Protein AF-A0A0N4Y6Q6-F1 (afdb_monomer_lite)

pLDDT: mean 72.01, std 22.26, range [27.48, 97.38]

Structure (mmCIF, N/CA/C/O backbone):
data_AF-A0A0N4Y6Q6-F1
#
_entry.id   AF-A0A0N4Y6Q6-F1
#
loop_
_atom_site.group_PDB
_atom_site.id
_atom_site.type_symbol
_atom_site.label_atom_id
_atom_site.label_alt_id
_atom_site.label_comp_id
_atom_site.label_asym_id
_atom_site.label_entity_id
_atom_site.label_seq_id
_atom_site.pdbx_PDB_ins_code
_atom_site.Cartn_x
_atom_site.Cartn_y
_atom_site.Cartn_z
_atom_site.occupancy
_atom_site.B_iso_or_equiv
_atom_site.auth_seq_id
_atom_site.auth_comp_id
_atom_site.auth_asym_id
_atom_site.auth_atom_id
_atom_site.pdbx_PDB_model_num
ATOM 1 N N . MET A 1 1 ? 18.810 1.776 64.552 1.00 53.41 1 MET A N 1
ATOM 2 C CA . MET A 1 1 ? 19.725 2.347 63.538 1.00 53.41 1 MET A CA 1
ATOM 3 C C . MET A 1 1 ? 18.992 3.425 62.742 1.00 53.41 1 MET A C 1
ATOM 5 O O . MET A 1 1 ? 18.362 3.128 61.741 1.00 53.41 1 MET A O 1
ATOM 9 N N . ARG A 1 2 ? 18.981 4.669 63.234 1.00 53.75 2 ARG A N 1
ATOM 10 C CA . ARG A 1 2 ? 18.346 5.832 62.577 1.00 53.75 2 ARG A CA 1
ATOM 11 C C . ARG A 1 2 ? 19.401 6.891 62.247 1.00 53.75 2 ARG A C 1
ATOM 13 O O . ARG A 1 2 ? 19.226 8.067 62.535 1.00 53.75 2 ARG A O 1
ATOM 20 N N . CYS A 1 3 ? 20.521 6.456 61.678 1.00 52.09 3 CYS A N 1
ATOM 21 C CA . CYS A 1 3 ? 21.578 7.355 61.238 1.00 52.09 3 CYS A CA 1
ATOM 22 C C . CYS A 1 3 ? 21.671 7.335 59.710 1.00 52.09 3 CYS A C 1
ATOM 24 O O . CYS A 1 3 ? 21.786 6.276 59.106 1.00 52.09 3 CYS A O 1
ATOM 26 N N . ASN A 1 4 ? 21.675 8.538 59.132 1.00 61.62 4 ASN A N 1
ATOM 27 C CA . ASN A 1 4 ? 22.178 8.895 57.801 1.00 61.62 4 ASN A CA 1
ATOM 28 C C . ASN A 1 4 ? 21.303 8.794 56.548 1.00 61.62 4 ASN A C 1
ATOM 30 O O . ASN A 1 4 ? 21.827 9.050 55.467 1.00 61.62 4 ASN A O 1
ATOM 34 N N . ILE A 1 5 ? 19.978 8.636 56.633 1.00 76.00 5 ILE A N 1
ATOM 35 C CA . ILE A 1 5 ? 19.157 8.788 55.412 1.00 76.00 5 ILE A CA 1
ATOM 36 C C . ILE A 1 5 ? 19.227 10.221 54.849 1.00 76.00 5 ILE A C 1
ATOM 38 O O . ILE A 1 5 ? 19.336 10.414 53.643 1.00 76.00 5 ILE A O 1
ATOM 42 N N . ARG A 1 6 ? 19.308 11.237 55.725 1.00 72.44 6 ARG A N 1
ATOM 43 C CA . ARG A 1 6 ? 19.469 12.643 55.313 1.00 72.44 6 ARG A CA 1
ATOM 44 C C . ARG A 1 6 ? 20.791 12.926 54.596 1.00 72.44 6 ARG A C 1
ATOM 46 O O . ARG A 1 6 ? 20.806 13.799 53.742 1.00 72.44 6 ARG A O 1
ATOM 53 N N . ARG A 1 7 ? 21.873 12.201 54.916 1.00 75.56 7 ARG A N 1
ATOM 54 C CA . ARG A 1 7 ? 23.178 12.361 54.244 1.00 75.56 7 ARG A CA 1
ATOM 55 C C . ARG A 1 7 ? 23.217 11.687 52.873 1.00 75.56 7 ARG A C 1
ATOM 57 O O . ARG A 1 7 ? 23.887 12.182 51.977 1.00 75.56 7 ARG A O 1
ATOM 64 N N . ILE A 1 8 ? 22.487 10.586 52.701 1.00 82.00 8 ILE A N 1
ATOM 65 C CA . ILE A 1 8 ? 22.406 9.885 51.413 1.00 82.00 8 ILE A CA 1
ATOM 66 C C . ILE A 1 8 ? 21.607 10.721 50.406 1.00 82.00 8 ILE A C 1
ATOM 68 O O . ILE A 1 8 ? 22.038 10.879 49.267 1.00 82.00 8 ILE A O 1
ATOM 72 N N . PHE A 1 9 ? 20.496 11.329 50.836 1.00 84.31 9 PHE A N 1
ATOM 73 C CA . PHE A 1 9 ? 19.705 12.194 49.959 1.00 84.31 9 PHE A CA 1
ATOM 74 C C . PHE A 1 9 ? 20.478 13.433 49.497 1.00 84.31 9 PHE A C 1
ATOM 76 O O . PHE A 1 9 ? 20.443 13.754 48.313 1.00 84.31 9 PHE A O 1
ATOM 83 N N . THR A 1 10 ? 21.226 14.105 50.377 1.00 84.62 10 THR A N 1
ATOM 84 C CA . THR A 1 10 ? 22.037 15.260 49.959 1.00 84.62 10 THR A CA 1
ATOM 85 C C . THR A 1 10 ? 23.145 14.877 48.984 1.00 84.62 10 THR A C 1
ATOM 87 O O . THR A 1 10 ? 23.357 15.601 48.017 1.00 84.62 10 THR A O 1
ATOM 90 N N . LEU A 1 11 ? 23.799 13.725 49.163 1.00 84.94 11 LEU A N 1
ATOM 91 C CA . LEU A 1 11 ? 24.796 13.245 48.200 1.00 84.94 11 LEU A CA 1
ATOM 92 C C . LEU A 1 11 ? 24.178 12.927 46.831 1.00 84.94 11 LEU A C 1
ATOM 94 O O . LEU A 1 11 ? 24.753 13.294 45.808 1.00 84.94 11 LEU A O 1
ATOM 98 N N . ALA A 1 12 ? 22.991 12.314 46.802 1.00 86.56 12 ALA A N 1
ATOM 99 C CA . ALA A 1 12 ? 22.293 12.010 45.554 1.00 86.56 12 ALA A CA 1
ATOM 100 C C . ALA A 1 12 ? 21.888 13.282 44.790 1.00 86.56 12 ALA A C 1
ATOM 102 O O . ALA A 1 12 ? 22.111 13.370 43.585 1.00 86.56 12 ALA A O 1
ATOM 103 N N . PHE A 1 13 ? 21.360 14.296 45.485 1.00 88.75 13 PHE A N 1
ATOM 104 C CA . PHE A 1 13 ? 20.981 15.563 44.852 1.00 88.75 13 PHE A CA 1
ATOM 105 C C . PHE A 1 13 ? 22.187 16.361 44.345 1.00 88.75 13 PHE A C 1
ATOM 107 O O . PHE A 1 13 ? 22.108 16.951 43.270 1.00 88.75 13 PHE A O 1
ATOM 114 N N . VAL A 1 14 ? 23.315 16.345 45.062 1.00 89.56 14 VAL A N 1
ATOM 115 C CA . VAL A 1 14 ? 24.549 17.005 44.602 1.00 89.56 14 VAL A CA 1
ATOM 116 C C . VAL A 1 14 ? 25.121 16.301 43.367 1.00 89.56 14 VAL A C 1
ATOM 118 O O . VAL A 1 14 ? 25.484 16.972 42.403 1.00 89.56 14 VAL A O 1
ATOM 121 N N . ALA A 1 15 ? 25.140 14.964 43.342 1.00 90.94 15 ALA A N 1
ATOM 122 C CA . ALA A 1 15 ? 25.600 14.202 42.180 1.00 90.94 15 ALA A CA 1
ATOM 123 C C . ALA A 1 15 ? 24.695 14.406 40.949 1.00 90.94 15 ALA A C 1
ATOM 125 O O . ALA A 1 15 ? 25.189 14.576 39.832 1.00 90.94 15 ALA A O 1
ATOM 126 N N . PHE A 1 16 ? 23.374 14.444 41.153 1.00 89.44 16 PHE A N 1
ATOM 127 C CA . PHE A 1 16 ? 22.402 14.683 40.084 1.00 89.44 16 PHE A CA 1
ATOM 128 C C . PHE A 1 16 ? 22.460 16.127 39.556 1.00 89.44 16 PHE A C 1
ATOM 130 O O . PHE A 1 16 ? 22.406 16.363 38.352 1.00 89.44 16 PHE A O 1
ATOM 137 N N . GLY A 1 17 ? 22.651 17.107 40.445 1.00 89.62 17 GLY A N 1
ATOM 138 C CA . GLY A 1 17 ? 22.858 18.502 40.057 1.00 89.62 17 GLY A CA 1
ATOM 139 C C . GLY A 1 17 ? 24.140 18.698 39.244 1.00 89.62 17 GLY A C 1
ATOM 140 O O . GLY A 1 17 ? 24.110 19.338 38.197 1.00 89.62 17 GLY A O 1
ATOM 141 N N . ALA A 1 18 ? 25.254 18.093 39.667 1.00 89.00 18 ALA A N 1
ATOM 142 C CA . ALA A 1 18 ? 26.528 18.190 38.954 1.00 89.00 18 ALA A CA 1
ATOM 143 C C . ALA A 1 18 ? 26.481 17.544 37.557 1.00 89.00 18 ALA A C 1
ATOM 145 O O . ALA A 1 18 ? 27.050 18.079 36.606 1.00 89.00 18 ALA A O 1
ATOM 146 N N . THR A 1 19 ? 25.772 16.421 37.412 1.00 85.19 19 THR A N 1
ATOM 147 C CA . THR A 1 19 ? 25.589 15.759 36.110 1.00 85.19 19 THR A CA 1
ATOM 148 C C . THR A 1 19 ? 24.688 16.562 35.176 1.00 85.19 19 THR A C 1
ATOM 150 O O . THR A 1 19 ? 25.015 16.682 33.998 1.00 85.19 19 THR A O 1
ATOM 153 N N . LEU A 1 20 ? 23.620 17.191 35.677 1.00 83.94 20 LEU A N 1
ATOM 154 C CA . LEU A 1 20 ? 22.810 18.108 34.868 1.00 83.94 20 LEU A CA 1
ATOM 155 C C . LEU A 1 20 ? 23.601 19.337 34.411 1.00 83.94 20 LEU A C 1
ATOM 157 O O . LEU A 1 20 ? 23.469 19.740 33.259 1.00 83.94 20 LEU A O 1
ATOM 161 N N . VAL A 1 21 ? 24.465 19.892 35.268 1.00 82.50 21 VAL A N 1
ATOM 162 C CA . VAL A 1 21 ? 25.339 21.013 34.887 1.00 82.50 21 VAL A CA 1
ATOM 163 C C . VAL A 1 21 ? 26.325 20.590 33.791 1.00 82.50 21 VAL A C 1
ATOM 165 O O . VAL A 1 21 ? 26.440 21.288 32.787 1.00 82.50 21 VAL A O 1
ATOM 168 N N . LEU A 1 22 ? 26.955 19.416 33.911 1.00 74.81 22 LEU A N 1
ATOM 169 C CA . LEU A 1 22 ? 27.827 18.858 32.865 1.00 74.81 22 LEU A CA 1
ATOM 170 C C . LEU A 1 22 ? 27.098 18.589 31.540 1.00 74.81 22 LEU A C 1
ATOM 172 O O . LEU A 1 22 ? 27.690 18.771 30.482 1.00 74.81 22 LEU A O 1
ATOM 176 N N . LEU A 1 23 ? 25.827 18.183 31.585 1.00 69.94 23 LEU A N 1
ATOM 177 C CA . LEU A 1 23 ? 25.000 17.986 30.388 1.00 69.94 23 LEU A CA 1
ATOM 178 C C . LEU A 1 23 ? 24.489 19.303 29.785 1.00 69.94 23 LEU A C 1
ATOM 180 O O . LEU A 1 23 ? 24.168 19.341 28.601 1.00 69.94 23 LEU A O 1
ATOM 184 N N . SER A 1 24 ? 24.406 20.367 30.588 1.00 70.69 24 SER A N 1
ATOM 185 C CA . SER A 1 24 ? 23.972 21.701 30.152 1.00 70.69 24 SER A CA 1
ATOM 186 C C . SER A 1 24 ? 25.093 22.573 29.587 1.00 70.69 24 SER A C 1
ATOM 188 O O . SER A 1 24 ? 24.799 23.597 28.973 1.00 70.69 24 SER A O 1
ATOM 190 N N . LEU A 1 25 ? 26.363 22.185 29.765 1.00 66.00 25 LEU A N 1
ATOM 191 C CA . LEU A 1 25 ? 27.462 22.847 29.070 1.00 66.00 25 LEU A CA 1
ATOM 192 C C . LEU A 1 25 ? 27.332 22.539 27.570 1.00 66.00 25 LEU A C 1
ATOM 194 O O . LEU A 1 25 ? 27.371 21.362 27.193 1.00 66.00 25 LEU A O 1
ATOM 198 N N . PRO A 1 26 ? 27.153 23.560 26.711 1.00 53.72 26 PRO A N 1
ATOM 199 C CA . PRO A 1 26 ? 27.061 23.353 25.278 1.00 53.72 26 PRO A CA 1
ATOM 200 C C . PRO A 1 26 ? 28.348 22.676 24.815 1.00 53.72 26 PRO A C 1
ATOM 202 O O . PRO A 1 26 ? 29.463 23.154 25.022 1.00 53.72 26 PRO A O 1
ATOM 205 N N . ARG A 1 27 ? 28.192 21.481 24.250 1.00 55.38 27 ARG A N 1
ATOM 206 C CA . ARG A 1 27 ? 29.288 20.713 23.675 1.00 55.38 27 ARG A CA 1
ATOM 207 C C . ARG A 1 27 ? 29.634 21.380 22.343 1.00 55.38 27 ARG A C 1
ATOM 209 O O . ARG A 1 27 ? 29.211 20.910 21.294 1.00 55.38 27 ARG A O 1
ATOM 216 N N . ASP A 1 28 ? 30.393 22.476 22.405 1.00 49.25 28 ASP A N 1
ATOM 217 C CA . ASP A 1 28 ? 30.792 23.360 21.288 1.00 49.25 28 ASP A CA 1
ATOM 218 C C . ASP A 1 28 ? 31.662 22.681 20.202 1.00 49.25 28 ASP A C 1
ATOM 220 O O . ASP A 1 28 ? 32.281 23.337 19.371 1.00 49.25 28 ASP A O 1
ATOM 224 N N . ASN A 1 29 ? 31.692 21.347 20.155 1.00 48.38 29 ASN A N 1
ATOM 225 C CA . ASN A 1 29 ? 32.445 20.569 19.173 1.00 48.38 29 ASN A CA 1
ATOM 226 C C . ASN A 1 29 ? 31.575 19.962 18.061 1.00 48.38 29 ASN A C 1
ATOM 228 O O . ASN A 1 29 ? 32.124 19.356 17.150 1.00 48.38 29 ASN A O 1
ATOM 232 N N . PHE A 1 30 ? 30.247 20.133 18.084 1.00 49.50 30 PHE A N 1
ATOM 233 C CA . PHE A 1 30 ? 29.379 19.617 17.012 1.00 49.50 30 PHE A CA 1
ATOM 234 C C . PHE A 1 30 ? 29.269 20.536 15.786 1.00 49.50 30 PHE A C 1
ATOM 236 O O . PHE A 1 30 ? 28.674 20.137 14.794 1.00 49.50 30 PHE A O 1
ATOM 243 N N . GLY A 1 31 ? 29.833 21.748 15.824 1.00 44.75 31 GLY A N 1
ATOM 244 C CA . GLY A 1 31 ? 29.767 22.693 14.701 1.00 44.75 31 GLY A CA 1
ATOM 245 C C . GLY A 1 31 ? 30.834 22.496 13.618 1.00 44.75 31 GLY A C 1
ATOM 246 O O . GLY A 1 31 ? 30.616 22.905 12.488 1.00 44.75 31 GLY A O 1
ATOM 247 N N . ARG A 1 32 ? 31.979 21.865 13.921 1.00 46.72 32 ARG A N 1
ATOM 248 C CA . ARG A 1 32 ? 33.088 21.737 12.948 1.00 46.72 32 ARG A CA 1
ATOM 249 C C . ARG A 1 32 ? 32.966 20.565 11.978 1.00 46.72 32 ARG A C 1
ATOM 251 O O . ARG A 1 32 ? 33.552 20.622 10.910 1.00 46.72 32 ARG A O 1
ATOM 258 N N . GLU A 1 33 ? 32.220 19.528 12.337 1.00 48.84 33 GLU A N 1
ATOM 259 C CA . GLU A 1 33 ? 32.063 18.312 11.523 1.00 48.84 33 GLU A CA 1
ATOM 260 C C . GLU A 1 33 ? 31.229 18.540 10.252 1.00 48.84 33 GLU A C 1
ATOM 262 O O . GLU A 1 33 ? 31.408 17.828 9.270 1.00 48.84 33 GLU A O 1
ATOM 267 N N . TRP A 1 34 ? 30.347 19.545 10.249 1.00 50.66 34 TRP A N 1
ATOM 268 C CA . TRP A 1 34 ? 29.382 19.756 9.164 1.00 50.66 34 TRP A CA 1
ATOM 269 C C . TRP A 1 34 ? 29.801 20.817 8.135 1.00 50.66 34 TRP A C 1
ATOM 271 O O . TRP A 1 34 ? 29.251 20.824 7.035 1.00 50.66 34 TRP A O 1
ATOM 281 N N . ASP A 1 35 ? 30.777 21.676 8.453 1.00 50.41 35 ASP A N 1
ATOM 282 C CA . ASP A 1 35 ? 31.331 22.668 7.509 1.00 50.41 35 ASP A CA 1
ATOM 283 C C . ASP A 1 35 ? 32.467 22.095 6.641 1.00 50.41 35 ASP A C 1
ATOM 285 O O . ASP A 1 35 ? 32.817 22.655 5.598 1.00 50.41 35 ASP A O 1
ATOM 289 N N . GLU A 1 36 ? 33.038 20.954 7.031 1.00 48.56 36 GLU A N 1
ATOM 290 C CA . GLU A 1 36 ? 34.005 20.228 6.215 1.00 48.56 36 GLU A CA 1
ATOM 291 C C . GLU A 1 36 ? 33.268 19.240 5.307 1.00 48.56 36 GLU A C 1
ATOM 293 O O . GLU A 1 36 ? 32.865 18.153 5.714 1.00 48.56 36 GLU A O 1
ATOM 298 N N . ALA A 1 37 ? 33.096 19.627 4.036 1.00 48.78 37 ALA A N 1
ATOM 299 C CA . ALA A 1 37 ? 32.693 18.706 2.976 1.00 48.78 37 ALA A CA 1
ATOM 300 C C . ALA A 1 37 ? 33.511 17.403 3.087 1.00 48.78 37 ALA A C 1
ATOM 302 O O . ALA A 1 37 ? 34.717 17.486 3.348 1.00 48.78 37 ALA A O 1
ATOM 303 N N . PRO A 1 38 ? 32.901 16.218 2.888 1.00 48.91 38 PRO A N 1
ATOM 304 C CA . PRO A 1 38 ? 33.565 14.945 3.131 1.00 48.91 38 PRO A CA 1
ATOM 305 C C . PRO A 1 38 ? 34.848 14.866 2.303 1.00 48.91 38 PRO A C 1
ATOM 307 O O . PRO A 1 38 ? 34.820 14.656 1.090 1.00 48.91 38 PRO A O 1
ATOM 310 N N . ARG A 1 39 ? 35.996 15.044 2.964 1.00 46.94 39 ARG A N 1
ATOM 311 C CA . ARG A 1 39 ? 37.293 14.712 2.386 1.00 46.94 39 ARG A CA 1
ATOM 312 C C . ARG A 1 39 ? 37.359 13.197 2.358 1.00 46.94 39 ARG A C 1
ATOM 314 O O . ARG A 1 39 ? 37.706 12.560 3.347 1.00 46.94 39 ARG A O 1
ATOM 321 N N . SER A 1 40 ? 36.971 12.614 1.229 1.00 46.09 40 SER A N 1
ATOM 322 C CA . SER A 1 40 ? 37.231 11.209 0.937 1.00 46.09 40 SER A CA 1
ATOM 323 C C . SER A 1 40 ? 38.720 10.941 1.165 1.00 46.09 40 SER A C 1
ATOM 325 O O . SER A 1 40 ? 39.562 11.516 0.470 1.00 46.09 40 SER A O 1
ATOM 327 N N . SER A 1 41 ? 39.046 10.071 2.117 1.00 51.12 41 SER A N 1
ATOM 328 C CA . SER A 1 41 ? 40.415 9.619 2.400 1.00 51.12 41 SER A CA 1
ATOM 329 C C . SER A 1 41 ? 41.099 8.986 1.179 1.00 51.12 41 SER A C 1
ATOM 331 O O . SER A 1 41 ? 42.324 8.940 1.113 1.00 51.12 41 SER A O 1
ATOM 333 N N . GLU A 1 42 ? 40.326 8.584 0.165 1.00 54.75 42 GLU A N 1
ATOM 334 C CA . GLU A 1 42 ? 40.830 8.131 -1.135 1.00 54.75 42 GLU A CA 1
ATOM 335 C C . GLU A 1 42 ? 41.572 9.236 -1.910 1.00 54.75 42 GLU A C 1
ATOM 337 O O . GLU A 1 42 ? 42.536 8.943 -2.612 1.00 54.75 42 GLU A O 1
ATOM 342 N N . LEU A 1 43 ? 41.192 10.512 -1.758 1.00 48.78 43 LEU A N 1
ATOM 343 C CA . LEU A 1 43 ? 41.795 11.614 -2.520 1.00 48.78 43 LEU A CA 1
ATOM 344 C C . LEU A 1 43 ? 43.160 12.050 -1.955 1.00 48.78 43 LEU A C 1
ATOM 346 O O . LEU A 1 43 ? 44.025 12.479 -2.719 1.00 48.78 43 LEU A O 1
ATOM 350 N N . GLU A 1 44 ? 43.395 11.897 -0.646 1.00 51.47 44 GLU A N 1
ATOM 351 C CA . GLU A 1 44 ? 44.732 12.101 -0.057 1.00 51.47 44 GLU A CA 1
ATOM 352 C C . GLU A 1 44 ? 45.676 10.932 -0.360 1.00 51.47 44 GLU A C 1
ATOM 354 O O . GLU A 1 44 ? 46.865 11.146 -0.597 1.00 51.47 44 GLU A O 1
ATOM 359 N N . GLN A 1 45 ? 45.148 9.710 -0.496 1.00 52.50 45 GLN A N 1
ATOM 360 C CA . GLN A 1 45 ? 45.953 8.536 -0.842 1.00 52.50 45 GLN A CA 1
ATOM 361 C C . GLN A 1 45 ? 46.565 8.619 -2.255 1.00 52.50 45 GLN A C 1
ATOM 363 O O . GLN A 1 45 ? 47.637 8.064 -2.495 1.00 52.50 45 GLN A O 1
ATOM 368 N N . PHE A 1 46 ? 45.938 9.360 -3.178 1.00 52.31 46 PHE A N 1
ATOM 369 C CA . PHE A 1 46 ? 46.506 9.656 -4.501 1.00 52.31 46 PHE A CA 1
ATOM 370 C C . PHE A 1 46 ? 47.501 10.822 -4.510 1.00 52.31 46 PHE A C 1
ATOM 372 O O . PHE A 1 46 ? 48.278 10.943 -5.458 1.00 52.31 46 PHE A O 1
ATOM 379 N N . ARG A 1 47 ? 47.502 11.675 -3.480 1.00 47.91 47 ARG A N 1
ATOM 380 C CA . ARG A 1 47 ? 48.362 12.864 -3.431 1.00 47.91 47 ARG A CA 1
ATOM 381 C C . ARG A 1 47 ? 49.742 12.574 -2.832 1.00 47.91 47 ARG A C 1
ATOM 383 O O . ARG A 1 47 ? 50.712 13.186 -3.266 1.00 47.91 47 ARG A O 1
ATOM 390 N N . ASP A 1 48 ? 49.842 11.585 -1.944 1.00 46.81 48 ASP A N 1
ATOM 391 C CA . ASP A 1 48 ? 51.116 11.171 -1.329 1.00 46.81 48 ASP A CA 1
ATOM 392 C C . ASP A 1 48 ? 51.817 10.010 -2.064 1.00 46.81 48 ASP A C 1
ATOM 394 O O . ASP A 1 48 ? 52.941 9.631 -1.734 1.00 46.81 48 ASP A O 1
ATOM 398 N N . ALA A 1 49 ? 51.208 9.470 -3.123 1.00 49.06 49 ALA A N 1
ATOM 399 C CA . ALA A 1 49 ? 51.778 8.380 -3.920 1.00 49.06 49 ALA A CA 1
ATOM 400 C C . ALA A 1 49 ? 52.811 8.832 -4.979 1.00 49.06 49 ALA A C 1
ATOM 402 O O . ALA A 1 49 ? 53.239 8.016 -5.798 1.00 49.06 49 ALA A O 1
ATOM 403 N N . SER A 1 50 ? 53.238 10.104 -4.988 1.00 51.59 50 SER A N 1
ATOM 404 C CA . SER A 1 50 ? 54.219 10.619 -5.959 1.00 51.59 50 SER A CA 1
ATOM 405 C C . SER A 1 50 ? 55.656 10.751 -5.440 1.00 51.59 50 SER A C 1
ATOM 407 O O . SER A 1 50 ? 56.505 11.258 -6.170 1.00 51.59 50 SER A O 1
ATOM 409 N N . SER A 1 51 ? 55.990 10.277 -4.234 1.00 49.47 51 SER A N 1
ATOM 410 C CA . SER A 1 51 ? 57.395 10.217 -3.803 1.00 49.47 51 SER A CA 1
ATOM 411 C C . SER A 1 51 ? 57.747 8.929 -3.053 1.00 49.47 51 SER A C 1
ATOM 413 O O . SER A 1 51 ? 57.571 8.819 -1.847 1.00 49.47 51 SER A O 1
ATOM 415 N N . ALA A 1 52 ? 58.305 7.980 -3.807 1.00 51.62 52 ALA A N 1
ATOM 416 C CA . ALA A 1 52 ? 59.367 7.064 -3.387 1.00 51.62 52 ALA A CA 1
ATOM 417 C C . ALA A 1 52 ? 59.185 6.286 -2.063 1.00 51.62 52 ALA A C 1
ATOM 419 O O . ALA A 1 52 ? 59.804 6.614 -1.057 1.00 51.62 52 ALA A O 1
ATOM 420 N N . ALA A 1 53 ? 58.477 5.153 -2.114 1.00 42.47 53 ALA A N 1
ATOM 421 C CA . ALA A 1 53 ? 58.765 3.996 -1.256 1.00 42.47 53 ALA A CA 1
ATOM 422 C C . ALA A 1 53 ? 58.159 2.712 -1.846 1.00 42.47 53 ALA A C 1
ATOM 424 O O . ALA A 1 53 ? 57.091 2.239 -1.461 1.00 42.47 53 ALA A O 1
ATOM 425 N N . SER A 1 54 ? 58.867 2.135 -2.811 1.00 47.47 54 SER A N 1
ATOM 426 C CA . SER A 1 54 ? 58.666 0.763 -3.263 1.00 47.47 54 SER A CA 1
ATOM 427 C C . SER A 1 54 ? 59.097 -0.206 -2.157 1.00 47.47 54 SER A C 1
ATOM 429 O O . SER A 1 54 ? 60.280 -0.262 -1.829 1.00 47.47 54 SER A O 1
ATOM 431 N N . GLY A 1 55 ? 58.178 -1.013 -1.621 1.00 47.75 55 GLY A N 1
ATOM 432 C CA . GLY A 1 55 ? 58.550 -2.220 -0.875 1.00 47.75 55 GLY A CA 1
ATOM 433 C C . GLY A 1 55 ? 57.628 -2.595 0.282 1.00 47.75 55 GLY A C 1
ATOM 434 O O . GLY A 1 55 ? 57.610 -1.934 1.309 1.00 47.75 55 GLY A O 1
ATOM 435 N N . LEU A 1 56 ? 56.973 -3.753 0.140 1.00 49.31 56 LEU A N 1
ATOM 436 C CA . LEU A 1 56 ? 56.438 -4.585 1.229 1.00 49.31 56 LEU A CA 1
ATOM 437 C C . LEU A 1 56 ? 55.209 -4.052 1.985 1.00 49.31 56 LEU A C 1
ATOM 439 O O . LEU A 1 56 ? 55.285 -3.707 3.159 1.00 49.31 56 LEU A O 1
ATOM 443 N N . ARG A 1 57 ? 54.039 -4.149 1.338 1.00 44.47 57 ARG A N 1
ATOM 444 C CA . ARG A 1 57 ? 52.826 -4.842 1.843 1.00 44.47 57 ARG A CA 1
ATOM 445 C C . ARG A 1 57 ? 51.653 -4.582 0.893 1.00 44.47 57 ARG A C 1
ATOM 447 O O . ARG A 1 57 ? 50.740 -3.823 1.189 1.00 44.47 57 ARG A O 1
ATOM 454 N N . ALA A 1 58 ? 51.649 -5.271 -0.247 1.00 48.12 58 ALA A N 1
ATOM 455 C CA . ALA A 1 58 ? 50.405 -5.504 -0.972 1.00 48.12 58 ALA A CA 1
ATOM 456 C C . ALA A 1 58 ? 49.615 -6.558 -0.181 1.00 48.12 58 ALA A C 1
ATOM 458 O O . ALA A 1 58 ? 49.763 -7.763 -0.395 1.00 48.12 58 ALA A O 1
ATOM 459 N N . ALA A 1 59 ? 48.843 -6.110 0.812 1.00 51.09 59 ALA A N 1
ATOM 460 C CA . ALA A 1 59 ? 47.772 -6.927 1.357 1.00 51.09 59 ALA A CA 1
AT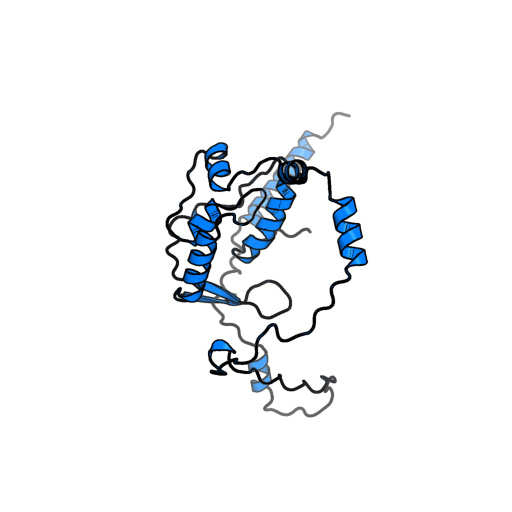OM 461 C C . ALA A 1 59 ? 46.911 -7.363 0.166 1.00 51.09 59 ALA A C 1
ATOM 463 O O . ALA A 1 59 ? 46.511 -6.528 -0.642 1.00 51.09 59 ALA A O 1
ATOM 464 N N . ARG A 1 60 ? 46.722 -8.676 0.014 1.00 47.78 60 ARG A N 1
ATOM 465 C CA . ARG A 1 60 ? 45.945 -9.304 -1.058 1.00 47.78 60 ARG A CA 1
ATOM 466 C C . ARG A 1 60 ? 44.496 -8.810 -1.011 1.00 47.78 60 ARG A C 1
ATOM 468 O O . ARG A 1 60 ? 43.626 -9.485 -0.473 1.00 47.78 60 ARG A O 1
ATOM 475 N N . VAL A 1 61 ? 44.237 -7.645 -1.587 1.00 54.88 61 VAL A N 1
ATOM 476 C CA . VAL A 1 61 ? 42.921 -7.295 -2.103 1.00 54.88 61 VAL A CA 1
ATOM 477 C C . VAL A 1 61 ? 42.798 -8.135 -3.368 1.00 54.88 61 VAL A C 1
ATOM 479 O O . VAL A 1 61 ? 43.552 -7.940 -4.321 1.00 54.88 61 VAL A O 1
ATOM 482 N N . GLY A 1 62 ? 41.964 -9.178 -3.326 1.00 58.38 62 GLY A N 1
ATOM 483 C CA . GLY A 1 62 ? 41.681 -9.988 -4.511 1.00 58.38 62 GLY A CA 1
ATOM 484 C C . GLY A 1 62 ? 41.229 -9.095 -5.674 1.00 58.38 62 GLY A C 1
ATOM 485 O O . GLY A 1 62 ? 40.764 -7.981 -5.425 1.00 58.38 62 GLY A O 1
ATOM 486 N N . PRO A 1 63 ? 41.371 -9.540 -6.935 1.00 62.19 63 PRO A N 1
ATOM 487 C CA . PRO A 1 63 ? 40.926 -8.759 -8.084 1.00 62.19 63 PRO A CA 1
ATOM 488 C C . PRO A 1 63 ? 39.466 -8.344 -7.873 1.00 62.19 63 PRO A C 1
ATOM 490 O O . PRO A 1 63 ? 38.583 -9.200 -7.792 1.00 62.19 63 PRO A O 1
ATOM 493 N N . GLN A 1 64 ? 39.217 -7.039 -7.724 1.00 64.94 64 GLN A N 1
ATOM 494 C CA . GLN A 1 64 ? 37.855 -6.520 -7.711 1.00 64.94 64 GLN A CA 1
ATOM 495 C C . GLN A 1 64 ? 37.237 -6.881 -9.060 1.00 64.94 64 GLN A C 1
ATOM 497 O O . GLN A 1 64 ? 37.710 -6.45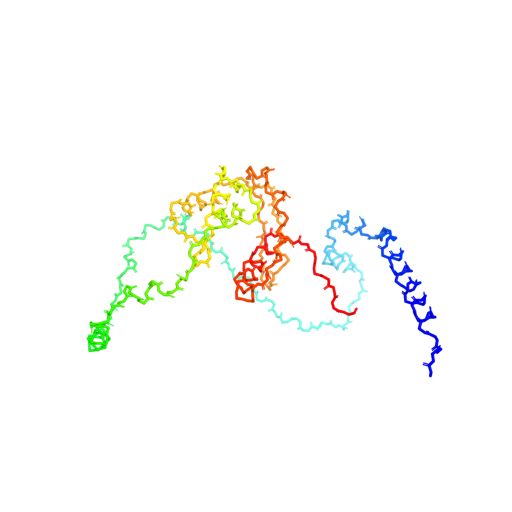2 -10.113 1.00 64.94 64 GLN A O 1
ATOM 502 N N . MET A 1 65 ? 36.211 -7.727 -9.021 1.00 60.00 65 MET A N 1
ATOM 503 C CA . MET A 1 65 ? 35.418 -8.061 -10.196 1.00 60.00 65 MET A CA 1
ATOM 504 C C . MET A 1 65 ? 34.855 -6.757 -10.765 1.00 60.00 65 MET A C 1
ATOM 506 O O . MET A 1 65 ? 34.287 -5.957 -10.022 1.00 60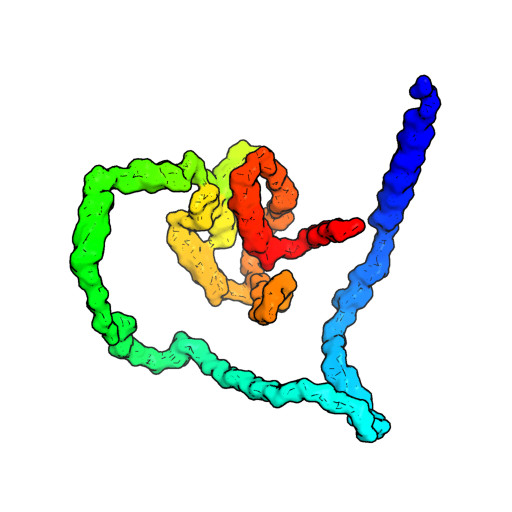.00 65 MET A O 1
ATOM 510 N N . SER A 1 66 ? 35.018 -6.531 -12.069 1.00 73.19 66 SER A N 1
ATOM 511 C CA . SER A 1 66 ? 34.414 -5.381 -12.744 1.00 73.19 66 SER A CA 1
ATOM 512 C C . SER A 1 66 ? 32.913 -5.352 -12.463 1.00 73.19 66 SER A C 1
ATOM 514 O O . SER A 1 66 ? 32.248 -6.383 -12.606 1.00 73.19 66 SER A O 1
ATOM 516 N N . PHE A 1 67 ? 32.379 -4.186 -12.098 1.00 72.31 67 PHE A N 1
ATOM 517 C CA . PHE A 1 67 ? 30.942 -4.010 -11.920 1.00 72.31 67 PHE A CA 1
ATOM 518 C C . PHE A 1 67 ? 30.187 -4.493 -13.165 1.00 72.31 67 PHE A C 1
ATOM 520 O O . PHE A 1 67 ? 30.591 -4.228 -14.301 1.00 72.31 67 PHE A O 1
ATOM 527 N N . GLN A 1 68 ? 29.096 -5.232 -12.953 1.00 77.12 68 GLN A N 1
ATOM 528 C CA . GLN A 1 68 ? 28.232 -5.652 -14.052 1.00 77.12 68 GLN A CA 1
ATOM 529 C C . GLN A 1 68 ? 27.683 -4.411 -14.765 1.00 77.12 68 GLN A C 1
ATOM 531 O O . GLN A 1 68 ? 27.305 -3.433 -14.119 1.00 77.12 68 GLN A O 1
ATOM 536 N N . LYS A 1 69 ? 27.640 -4.443 -16.103 1.00 84.31 69 LYS A N 1
ATOM 537 C CA . LYS A 1 69 ? 27.046 -3.354 -16.889 1.00 84.31 69 LYS A CA 1
ATOM 538 C C . LYS A 1 69 ? 25.573 -3.211 -16.504 1.00 84.31 69 LYS A C 1
ATOM 540 O O . LYS A 1 69 ? 24.813 -4.165 -16.649 1.00 84.31 69 LYS A O 1
ATOM 545 N N . GLN A 1 70 ? 25.183 -2.028 -16.041 1.00 86.50 70 GLN A N 1
ATOM 546 C CA . GLN A 1 70 ? 23.793 -1.712 -15.733 1.00 86.50 70 GLN A CA 1
ATOM 547 C C . GLN A 1 70 ? 23.048 -1.407 -17.046 1.00 86.50 70 GLN A C 1
ATOM 549 O O . GLN A 1 70 ? 23.447 -0.481 -17.757 1.00 86.50 70 GLN A O 1
ATOM 554 N N . PRO A 1 71 ? 22.024 -2.193 -17.430 1.00 87.69 71 PRO A N 1
ATOM 555 C CA . PRO A 1 71 ? 21.227 -1.908 -18.618 1.00 87.69 71 PRO A CA 1
ATOM 556 C C . PRO A 1 71 ? 20.296 -0.710 -18.384 1.00 87.69 71 PRO A C 1
ATOM 558 O O . PRO A 1 71 ? 19.993 -0.351 -17.247 1.00 87.69 71 PRO A O 1
ATOM 561 N N . ASN A 1 72 ? 19.795 -0.120 -19.471 1.00 87.06 72 ASN A N 1
ATOM 562 C CA . ASN A 1 72 ? 18.768 0.919 -19.389 1.00 87.06 72 ASN A CA 1
ATOM 563 C C . ASN A 1 72 ? 17.469 0.371 -18.760 1.00 87.06 72 ASN A C 1
ATOM 565 O O . ASN A 1 72 ? 17.166 -0.814 -18.942 1.00 87.06 72 ASN A O 1
ATOM 569 N N . PRO A 1 73 ? 16.664 1.224 -18.092 1.00 86.69 73 PRO A N 1
ATOM 570 C CA . PRO A 1 73 ? 15.346 0.853 -17.589 1.00 86.69 73 PRO A CA 1
ATOM 571 C C . PRO A 1 73 ? 14.489 0.156 -18.662 1.00 86.69 73 PRO A C 1
ATOM 573 O O . PRO A 1 73 ? 14.396 0.670 -19.784 1.00 86.69 73 PRO A O 1
ATOM 576 N N . PRO A 1 74 ? 13.822 -0.972 -18.343 1.00 85.12 74 PRO A N 1
ATOM 577 C CA . PRO A 1 74 ? 13.020 -1.723 -19.310 1.00 85.12 74 PRO A CA 1
ATOM 578 C C . PRO A 1 74 ? 11.933 -0.893 -20.007 1.00 85.12 74 PRO A C 1
ATOM 580 O O . PRO A 1 74 ? 11.653 -1.134 -21.175 1.00 85.12 74 PRO A O 1
ATOM 583 N N . SER A 1 75 ? 11.372 0.119 -19.337 1.00 85.19 75 SER A N 1
ATOM 584 C CA . SER A 1 75 ? 10.363 1.033 -19.897 1.00 85.19 75 SER A CA 1
ATOM 585 C C . SER A 1 75 ? 10.881 1.904 -21.051 1.00 85.19 75 SER A C 1
ATOM 587 O O . SER A 1 75 ? 10.103 2.304 -21.915 1.00 85.19 75 SER A O 1
ATOM 589 N N . LEU A 1 76 ? 12.189 2.183 -21.099 1.00 82.25 76 LEU A N 1
ATOM 590 C CA . LEU A 1 76 ? 12.823 2.961 -22.173 1.00 82.25 76 LEU A CA 1
ATOM 591 C C . LEU A 1 76 ? 13.203 2.092 -23.373 1.00 82.25 76 LEU A C 1
ATOM 593 O O . LEU A 1 76 ? 13.366 2.585 -24.493 1.00 82.25 76 LEU A O 1
ATOM 597 N N . ILE A 1 77 ? 13.338 0.786 -23.156 1.00 82.19 77 ILE A N 1
ATOM 598 C CA . ILE A 1 77 ? 13.613 -0.172 -24.213 1.00 82.19 77 ILE A CA 1
ATOM 599 C C . ILE A 1 77 ? 12.268 -0.495 -24.859 1.00 82.19 77 ILE A C 1
ATOM 601 O O . ILE A 1 77 ? 11.500 -1.304 -24.351 1.00 82.19 77 ILE A O 1
ATOM 605 N N . ARG A 1 78 ? 11.977 0.133 -26.006 1.00 60.88 78 ARG A N 1
ATOM 606 C CA . ARG A 1 78 ? 10.808 -0.173 -26.851 1.00 60.88 78 ARG A CA 1
ATOM 607 C C . ARG A 1 78 ? 10.915 -1.575 -27.464 1.00 60.88 78 ARG A C 1
ATOM 609 O O . ARG A 1 78 ? 10.948 -1.732 -28.682 1.00 60.88 78 ARG A O 1
ATOM 616 N N . LYS A 1 79 ? 10.957 -2.621 -26.645 1.00 63.66 79 LYS A N 1
ATOM 617 C CA . LYS A 1 79 ? 10.547 -3.947 -27.082 1.00 63.66 79 LYS A CA 1
ATOM 618 C C . LYS A 1 79 ? 9.031 -3.946 -26.984 1.00 63.66 79 LYS A C 1
ATOM 620 O O . LYS A 1 79 ? 8.481 -3.908 -25.892 1.00 63.66 79 LYS A O 1
ATOM 625 N N . LYS A 1 80 ? 8.354 -3.961 -28.134 1.00 59.53 80 LYS A N 1
ATOM 626 C CA . LYS A 1 80 ? 6.974 -4.444 -28.194 1.00 59.53 80 LYS A CA 1
ATOM 627 C C . LYS A 1 80 ? 7.035 -5.889 -27.707 1.00 59.53 80 LYS A C 1
ATOM 629 O O . LYS A 1 80 ? 7.390 -6.775 -28.478 1.00 59.53 80 LYS A O 1
ATOM 634 N N . THR A 1 81 ? 6.808 -6.101 -26.418 1.00 63.50 81 THR A N 1
ATOM 635 C CA . THR A 1 81 ? 6.610 -7.409 -25.800 1.00 63.50 81 THR A CA 1
ATOM 636 C C . THR A 1 81 ? 5.324 -7.977 -26.386 1.00 63.50 81 THR A C 1
ATOM 638 O O . THR A 1 81 ? 4.244 -7.854 -25.829 1.00 63.50 81 THR A O 1
ATOM 641 N N . ALA A 1 82 ? 5.437 -8.514 -27.600 1.00 65.75 82 ALA A N 1
ATOM 642 C CA . ALA A 1 82 ? 4.413 -9.337 -28.227 1.00 65.75 82 ALA A CA 1
ATOM 643 C C . ALA A 1 82 ? 4.403 -10.754 -27.627 1.00 65.75 82 ALA A C 1
ATOM 645 O O . ALA A 1 82 ? 3.526 -11.552 -27.940 1.00 65.75 82 ALA A O 1
ATOM 646 N N . GLU A 1 83 ? 5.383 -11.065 -26.774 1.00 82.12 83 GLU A N 1
ATOM 647 C CA . GLU A 1 83 ? 5.425 -12.281 -25.976 1.00 82.12 83 GLU A CA 1
ATOM 648 C C . GLU A 1 83 ? 4.376 -12.176 -24.869 1.00 82.12 83 GLU A C 1
ATOM 650 O O . GLU A 1 83 ? 4.396 -11.255 -24.048 1.00 82.12 83 GLU A O 1
ATOM 655 N N . ASN A 1 84 ? 3.432 -13.113 -24.878 1.00 84.38 84 ASN A N 1
ATOM 656 C CA . ASN A 1 84 ? 2.433 -13.232 -23.833 1.00 84.38 84 ASN A CA 1
ATOM 657 C C . ASN A 1 84 ? 3.148 -13.579 -22.510 1.00 84.38 84 ASN A C 1
ATOM 659 O O . ASN A 1 84 ? 3.766 -14.642 -22.431 1.00 84.38 84 ASN A O 1
ATOM 663 N N . PRO A 1 85 ? 3.051 -12.741 -21.457 1.00 88.50 85 PRO A N 1
ATOM 664 C CA . PRO A 1 85 ? 3.704 -13.010 -20.172 1.00 88.50 85 PRO A CA 1
ATOM 665 C C . PRO A 1 85 ? 3.166 -14.273 -19.481 1.00 88.50 85 PRO A C 1
ATOM 667 O O . PRO A 1 85 ? 3.764 -14.754 -18.522 1.00 88.50 85 PRO A O 1
ATOM 670 N N . PHE A 1 86 ? 2.049 -14.815 -19.974 1.00 92.12 86 PHE A N 1
ATOM 671 C CA . PHE A 1 86 ? 1.407 -16.033 -19.497 1.00 92.12 86 PHE A CA 1
ATOM 672 C C . PHE A 1 86 ? 1.562 -17.224 -20.451 1.00 92.12 86 PHE A C 1
ATOM 674 O O . PHE A 1 86 ? 0.811 -18.191 -20.335 1.00 92.12 86 PHE A O 1
ATOM 681 N N . ASP A 1 87 ? 2.508 -17.184 -21.395 1.00 92.06 87 ASP A N 1
ATOM 682 C CA . ASP A 1 87 ? 2.807 -18.320 -22.278 1.00 92.06 87 ASP A CA 1
ATOM 683 C C . ASP A 1 87 ? 3.670 -19.378 -21.573 1.00 92.06 87 ASP A C 1
ATOM 685 O O . ASP A 1 87 ? 4.830 -19.624 -21.901 1.00 92.06 87 ASP A O 1
ATOM 689 N N . PHE A 1 88 ? 3.108 -19.972 -20.523 1.00 93.06 88 PHE A N 1
ATOM 690 C CA . PHE A 1 88 ? 3.708 -21.087 -19.806 1.00 93.06 88 PHE A CA 1
ATOM 691 C C . PHE A 1 88 ? 2.640 -22.099 -19.394 1.00 93.06 88 PHE A C 1
ATOM 693 O O . PHE A 1 88 ? 1.519 -21.759 -19.016 1.00 93.06 88 PHE A O 1
ATOM 700 N N . THR A 1 89 ? 2.987 -23.385 -19.446 1.00 92.19 89 THR A N 1
ATOM 701 C CA . THR A 1 89 ? 2.079 -24.462 -19.046 1.00 92.19 89 THR A CA 1
ATOM 702 C C . THR A 1 89 ? 2.023 -24.577 -17.527 1.00 92.19 89 THR A C 1
ATOM 704 O O . THR A 1 89 ? 3.015 -24.933 -16.890 1.00 92.19 89 THR A O 1
ATOM 707 N N . VAL A 1 90 ? 0.849 -24.335 -16.941 1.00 93.31 90 VAL A N 1
ATOM 708 C CA . VAL A 1 90 ? 0.598 -24.541 -15.507 1.00 93.31 90 VAL A CA 1
ATOM 709 C C . VAL A 1 90 ? -0.179 -25.834 -15.291 1.00 93.31 90 VAL A C 1
ATOM 711 O O . VAL A 1 90 ? -1.290 -26.000 -15.793 1.00 93.31 90 VAL A O 1
ATOM 714 N N . HIS A 1 91 ? 0.375 -26.744 -14.490 1.00 93.12 91 HIS A N 1
ATOM 715 C CA . HIS A 1 91 ? -0.319 -27.959 -14.070 1.00 93.12 91 HIS A CA 1
ATOM 716 C C . HIS A 1 91 ? -0.908 -27.790 -12.670 1.00 93.12 91 HIS A C 1
ATOM 718 O O . HIS A 1 91 ? -0.189 -27.707 -11.677 1.00 93.12 91 HIS A O 1
ATOM 724 N N . ILE A 1 92 ? -2.238 -27.775 -12.586 1.00 93.75 92 ILE A N 1
ATOM 725 C CA . ILE A 1 92 ? -2.963 -27.697 -11.314 1.00 93.75 92 ILE A CA 1
ATOM 726 C C . ILE A 1 92 ? -3.295 -29.116 -10.845 1.00 93.75 92 ILE A C 1
ATOM 728 O O . ILE A 1 92 ? -4.009 -29.855 -11.527 1.00 93.75 92 ILE A O 1
ATOM 732 N N . ASN A 1 93 ? -2.823 -29.492 -9.654 1.00 96.69 93 ASN A N 1
ATOM 733 C CA . ASN A 1 93 ? -3.138 -30.779 -9.034 1.00 96.69 93 ASN A CA 1
ATOM 734 C C . ASN A 1 93 ? -4.613 -30.812 -8.583 1.00 96.69 93 ASN A C 1
ATOM 736 O O . ASN A 1 93 ? -4.963 -30.370 -7.487 1.00 96.69 93 ASN A O 1
ATOM 740 N N . ARG A 1 94 ? -5.490 -31.332 -9.453 1.00 96.94 94 ARG A N 1
ATOM 741 C CA . ARG A 1 94 ? -6.940 -31.427 -9.210 1.00 96.94 94 ARG A CA 1
ATOM 742 C C . ARG A 1 94 ? -7.294 -32.240 -7.953 1.00 96.94 94 ARG A C 1
ATOM 744 O O . ARG A 1 94 ? -8.130 -31.756 -7.191 1.00 96.94 94 ARG A O 1
ATOM 751 N N . PRO A 1 95 ? -6.672 -33.406 -7.673 1.00 97.31 95 PRO A N 1
ATOM 752 C CA . PRO A 1 95 ? -6.900 -34.123 -6.417 1.00 97.31 95 PRO A CA 1
ATOM 753 C C . PRO A 1 95 ? -6.647 -33.276 -5.164 1.00 97.31 95 PRO A C 1
ATOM 755 O O . PRO A 1 95 ? -7.472 -33.273 -4.250 1.00 97.31 95 PRO A O 1
ATOM 758 N N . LEU A 1 96 ? -5.542 -32.525 -5.129 1.00 97.31 96 LEU A N 1
ATOM 759 C CA . LEU A 1 96 ? -5.220 -31.647 -4.001 1.00 97.31 96 LEU A CA 1
ATOM 760 C C . LEU A 1 96 ? -6.237 -30.507 -3.864 1.00 97.31 96 LEU A C 1
ATOM 762 O O . LEU A 1 96 ? -6.699 -30.238 -2.758 1.00 97.31 96 LEU A O 1
ATOM 766 N N . LEU A 1 97 ? -6.620 -29.879 -4.979 1.00 97.38 97 LEU A N 1
ATOM 767 C CA . LEU A 1 97 ? -7.614 -28.804 -4.993 1.00 97.38 97 LEU A CA 1
ATOM 768 C C . LEU A 1 97 ? -8.971 -29.281 -4.458 1.00 97.38 97 LEU A C 1
ATOM 770 O O . LEU A 1 97 ? -9.582 -28.611 -3.629 1.00 97.38 97 LEU A O 1
ATOM 774 N N . ASN A 1 98 ? -9.412 -30.471 -4.872 1.00 97.25 98 ASN A N 1
ATOM 775 C CA . ASN A 1 98 ? -10.655 -31.071 -4.389 1.00 97.25 98 ASN A CA 1
ATOM 776 C C . ASN A 1 98 ? -10.586 -31.384 -2.891 1.00 97.25 98 ASN A C 1
ATOM 778 O O . ASN A 1 98 ? -11.555 -31.160 -2.166 1.00 97.25 98 ASN A O 1
ATOM 782 N N . LYS A 1 99 ? -9.428 -31.860 -2.416 1.00 97.19 99 LYS A N 1
ATOM 783 C CA . LYS A 1 99 ? -9.191 -32.106 -0.993 1.00 97.19 99 LYS A CA 1
ATOM 784 C C . LYS A 1 99 ? -9.251 -30.803 -0.188 1.00 97.19 99 LYS A C 1
ATOM 786 O O . LYS A 1 99 ? -9.958 -30.754 0.814 1.00 97.19 99 LYS A O 1
ATOM 791 N N . LEU A 1 100 ? -8.597 -29.736 -0.650 1.00 97.19 100 LEU A N 1
ATOM 792 C CA . LEU A 1 100 ? -8.652 -28.415 -0.012 1.00 97.19 100 LEU A CA 1
ATOM 793 C C . LEU A 1 100 ? -10.088 -27.875 0.032 1.00 97.19 100 LEU A C 1
ATOM 795 O O . LEU A 1 100 ? -10.577 -27.493 1.092 1.00 97.19 100 LEU A O 1
ATOM 799 N N . HIS A 1 101 ? -10.789 -27.931 -1.101 1.00 96.75 101 HIS A N 1
ATOM 800 C CA . HIS A 1 101 ? -12.183 -27.518 -1.193 1.00 96.75 101 HIS A CA 1
ATOM 801 C C . HIS A 1 101 ? -13.065 -28.303 -0.214 1.00 96.75 101 HIS A C 1
ATOM 803 O O . HIS A 1 101 ? -13.893 -27.707 0.462 1.00 96.75 101 HIS A O 1
ATOM 809 N N . SER A 1 102 ? -12.856 -29.616 -0.062 1.00 96.38 102 SER A N 1
ATOM 810 C CA . SER A 1 102 ? -13.625 -30.425 0.894 1.00 96.38 102 SER A CA 1
ATOM 811 C C . SER A 1 102 ? -13.425 -30.018 2.361 1.00 96.38 102 SER A C 1
ATOM 813 O O . SER A 1 102 ? -14.365 -30.135 3.139 1.00 96.38 102 SER A O 1
ATOM 815 N N . TYR A 1 103 ? -12.245 -29.509 2.737 1.00 95.44 103 TYR A N 1
ATOM 816 C CA . TYR A 1 103 ? -11.970 -29.053 4.106 1.00 95.44 103 TYR A CA 1
ATOM 817 C C . TYR A 1 103 ? -12.540 -27.668 4.417 1.00 95.44 103 TYR A C 1
ATOM 819 O O . TYR A 1 103 ? -12.842 -27.371 5.576 1.00 95.44 103 TYR A O 1
ATOM 827 N N . ILE A 1 104 ? -12.642 -26.820 3.394 1.00 95.88 104 ILE A N 1
ATOM 828 C CA . ILE A 1 104 ? -13.136 -25.446 3.509 1.00 95.88 104 ILE A CA 1
ATOM 829 C C . ILE A 1 104 ? -14.662 -25.407 3.354 1.00 95.88 104 ILE A C 1
ATOM 831 O O . ILE A 1 104 ? -15.335 -24.617 4.013 1.00 95.88 104 ILE A O 1
ATOM 835 N N . LYS A 1 105 ? -15.228 -26.289 2.521 1.00 95.56 105 LYS A N 1
ATOM 836 C CA . LYS A 1 105 ? -16.666 -26.360 2.261 1.00 95.56 105 LYS A CA 1
ATOM 837 C C . LYS A 1 105 ? -17.440 -26.592 3.561 1.00 95.56 105 LYS A C 1
ATOM 839 O O . LYS A 1 105 ? -17.243 -27.592 4.243 1.00 95.56 105 LYS A O 1
ATOM 844 N N . GLY A 1 106 ? -18.367 -25.684 3.859 1.00 91.06 106 GLY A N 1
ATOM 845 C CA . GLY A 1 106 ? -19.200 -25.733 5.062 1.00 91.06 106 GLY A CA 1
ATOM 846 C C . GLY A 1 106 ? -18.612 -25.004 6.271 1.00 91.06 106 GLY A C 1
ATOM 847 O O . GLY A 1 106 ? -19.236 -25.023 7.329 1.00 91.06 106 GLY A O 1
ATOM 848 N N . ARG A 1 107 ? -17.448 -24.355 6.138 1.00 93.44 107 ARG A N 1
ATOM 849 C CA . ARG A 1 107 ? -16.974 -23.379 7.124 1.00 93.44 107 ARG A CA 1
ATOM 850 C C . ARG A 1 107 ? -17.442 -21.981 6.749 1.00 93.44 107 ARG A C 1
ATOM 852 O O . ARG A 1 107 ? -17.376 -21.596 5.586 1.00 93.44 107 ARG A O 1
ATOM 859 N N . ASP A 1 108 ? -17.877 -21.241 7.757 1.00 94.19 108 ASP A N 1
ATOM 860 C CA . ASP A 1 108 ? -18.189 -19.822 7.648 1.00 94.19 108 ASP A CA 1
ATOM 861 C C . ASP A 1 108 ? -16.880 -19.022 7.696 1.00 94.19 108 ASP A C 1
ATOM 863 O O . ASP A 1 108 ? -16.334 -18.758 8.771 1.00 94.19 108 ASP A O 1
ATOM 867 N N . LEU A 1 109 ? -16.325 -18.745 6.513 1.00 93.94 109 LEU A N 1
ATOM 868 C CA . LEU A 1 109 ? -15.090 -17.977 6.366 1.00 93.94 109 LEU A CA 1
ATOM 869 C C . LEU A 1 109 ? -15.290 -16.513 6.754 1.00 93.94 109 LEU A C 1
ATOM 871 O O . LEU A 1 109 ? -14.383 -15.937 7.345 1.00 93.94 109 LEU A O 1
ATOM 875 N N . ASP A 1 110 ? -16.478 -15.959 6.519 1.00 92.81 110 ASP A N 1
ATOM 876 C CA . ASP A 1 110 ? -16.792 -14.563 6.826 1.00 92.81 110 ASP A CA 1
ATOM 877 C C . ASP A 1 110 ? -16.705 -14.330 8.343 1.00 92.81 110 ASP A C 1
ATOM 879 O O . ASP A 1 110 ? -16.008 -13.426 8.802 1.00 92.81 110 ASP A O 1
ATOM 883 N N . SER A 1 111 ? -17.253 -15.254 9.145 1.00 92.50 111 SER A N 1
ATOM 884 C CA . SER A 1 111 ? -17.132 -15.199 10.613 1.00 92.50 111 SER A CA 1
ATOM 885 C C . SER A 1 111 ? -15.699 -15.323 11.148 1.00 92.50 111 SER A C 1
ATOM 887 O O . SER A 1 111 ? -15.429 -14.975 12.305 1.00 92.50 111 SER A O 1
ATOM 889 N N . LEU A 1 112 ? -14.789 -15.904 10.359 1.00 90.94 112 LEU A N 1
ATOM 890 C CA . LEU A 1 112 ? -13.371 -15.997 10.701 1.00 90.94 112 LEU A CA 1
ATOM 891 C C . LEU A 1 112 ? -12.653 -14.706 10.314 1.00 90.94 112 LEU A C 1
ATOM 893 O O . LEU A 1 112 ? -11.867 -14.213 11.120 1.00 90.94 112 LEU A O 1
ATOM 897 N N . THR A 1 113 ? -12.978 -14.137 9.153 1.00 91.69 113 THR A N 1
ATOM 898 C CA . THR A 1 113 ? -12.456 -12.848 8.689 1.00 91.69 113 THR A CA 1
ATOM 899 C C . THR A 1 113 ? -12.844 -11.711 9.634 1.00 91.69 113 THR A C 1
ATOM 901 O O . THR A 1 113 ? -11.985 -10.921 10.018 1.00 91.69 113 THR A O 1
ATOM 904 N N . ASP A 1 114 ? -14.078 -11.695 10.144 1.00 89.50 114 ASP A N 1
ATOM 905 C CA . ASP A 1 114 ? -14.530 -10.701 11.132 1.00 89.50 114 ASP A CA 1
ATOM 906 C C . ASP A 1 114 ? -13.720 -10.729 12.443 1.00 89.50 114 ASP A C 1
ATOM 908 O O . ASP A 1 114 ? -13.699 -9.759 13.203 1.00 89.50 114 ASP A O 1
ATOM 912 N N . LYS A 1 115 ? -13.037 -11.843 12.736 1.00 91.56 115 LYS A N 1
ATOM 913 C CA . LYS A 1 115 ? -12.202 -12.004 13.938 1.00 91.56 115 LYS A CA 1
ATOM 914 C C . LYS A 1 115 ? -10.739 -11.645 13.713 1.00 91.56 115 LYS A C 1
ATOM 916 O O . LYS A 1 115 ? -10.005 -11.570 14.695 1.00 91.56 115 LYS A O 1
ATOM 921 N N . GLU A 1 116 ? -10.305 -11.431 12.472 1.00 92.12 116 GLU A N 1
ATOM 922 C CA . GLU A 1 116 ? -8.914 -11.071 12.169 1.00 92.12 116 GLU A CA 1
ATOM 923 C C . GLU A 1 116 ? -8.565 -9.674 12.698 1.00 92.12 116 GLU A C 1
ATOM 925 O O . GLU A 1 116 ? -7.430 -9.430 13.109 1.00 92.12 116 GLU A O 1
ATOM 930 N N . CYS A 1 117 ? -9.550 -8.772 12.746 1.00 92.69 117 CYS A N 1
ATOM 931 C CA . CYS A 1 117 ? -9.382 -7.397 13.199 1.00 92.69 117 CYS A CA 1
ATOM 932 C C . CYS A 1 117 ? -10.436 -7.021 14.248 1.00 92.69 117 CYS A C 1
ATOM 934 O O . CYS A 1 117 ? -11.597 -6.782 13.931 1.00 92.69 117 CYS A O 1
ATOM 936 N N . HIS A 1 118 ? -10.027 -6.913 15.514 1.00 88.19 118 HIS A N 1
ATOM 937 C CA . HIS A 1 118 ? -10.947 -6.577 16.609 1.00 88.19 118 HIS A CA 1
ATOM 938 C C . HIS A 1 118 ? -11.426 -5.122 16.599 1.00 88.19 118 HIS A C 1
ATOM 940 O O . HIS A 1 118 ? -12.538 -4.829 17.033 1.00 88.19 118 HIS A O 1
ATOM 946 N N . ILE A 1 119 ? -10.567 -4.198 16.170 1.00 89.25 119 ILE A N 1
ATOM 947 C CA . ILE A 1 119 ? -10.849 -2.764 16.142 1.00 89.25 119 ILE A CA 1
ATOM 948 C C . ILE A 1 119 ? -10.218 -2.229 14.870 1.00 89.25 119 ILE A C 1
ATOM 950 O O . ILE A 1 119 ? -8.992 -2.159 14.795 1.00 89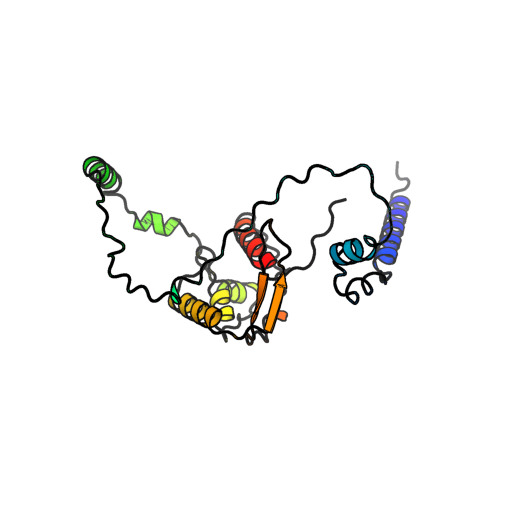.25 119 ILE A O 1
ATOM 954 N N . ASN A 1 120 ? -11.042 -1.851 13.897 1.00 91.81 120 ASN A N 1
ATOM 955 C CA . ASN A 1 120 ? -10.595 -1.147 12.703 1.00 91.81 120 ASN A CA 1
ATOM 956 C C . ASN A 1 120 ? -10.787 0.356 12.922 1.00 91.81 120 ASN A C 1
ATOM 958 O O . ASN A 1 120 ? -11.905 0.856 12.842 1.00 91.81 120 ASN A O 1
ATOM 962 N N . THR A 1 121 ? -9.710 1.053 13.279 1.00 94.06 121 THR A N 1
ATOM 963 C CA . THR A 1 121 ? -9.714 2.511 13.458 1.00 94.06 121 THR A CA 1
ATOM 964 C C . THR A 1 121 ? -8.560 3.118 12.695 1.00 94.06 121 THR A C 1
ATOM 966 O O . THR A 1 121 ? -7.433 2.623 12.792 1.00 94.06 121 THR A O 1
ATOM 969 N N . THR A 1 122 ? -8.829 4.211 11.992 1.00 94.94 122 THR A N 1
ATOM 970 C CA . THR A 1 122 ? -7.793 4.960 11.273 1.00 94.94 122 THR A CA 1
ATOM 971 C C . THR A 1 122 ? -6.986 5.847 12.219 1.00 94.94 122 THR A C 1
ATOM 973 O O . THR A 1 122 ? -7.421 6.180 13.329 1.00 94.94 122 THR A O 1
ATOM 976 N N . LEU A 1 123 ? -5.796 6.267 11.785 1.00 92.19 123 LEU A N 1
ATOM 977 C CA . LEU A 1 123 ? -4.956 7.189 12.542 1.00 92.19 123 LEU A CA 1
ATOM 978 C C . LEU A 1 123 ? -5.693 8.505 12.817 1.00 92.19 123 LEU A C 1
ATOM 980 O O . LEU A 1 123 ? -5.615 9.023 13.932 1.00 92.19 123 LEU A O 1
ATOM 984 N N . ALA A 1 124 ? -6.446 9.007 11.834 1.00 93.56 124 ALA A N 1
ATOM 985 C CA . ALA A 1 124 ? -7.271 10.201 11.974 1.00 93.56 124 ALA A CA 1
ATOM 986 C C . ALA A 1 124 ? -8.346 10.055 13.060 1.00 93.56 124 ALA A C 1
ATOM 988 O O . ALA A 1 124 ? -8.475 10.929 13.919 1.00 93.56 124 ALA A O 1
ATOM 989 N N . GLU A 1 125 ? -9.078 8.940 13.075 1.00 94.12 125 GLU A N 1
ATOM 990 C CA . GLU A 1 125 ? -10.095 8.660 14.096 1.00 94.12 125 GLU A CA 1
ATOM 991 C C . GLU A 1 125 ? -9.480 8.501 15.487 1.00 94.12 125 GLU A C 1
ATOM 993 O O . GLU A 1 125 ? -9.986 9.047 16.473 1.00 94.12 125 GLU A O 1
ATOM 998 N N . TYR A 1 126 ? -8.356 7.787 15.576 1.00 92.69 126 TYR A N 1
ATOM 999 C CA . TYR A 1 126 ? -7.622 7.618 16.823 1.00 92.69 126 TYR A CA 1
ATOM 1000 C C . TYR A 1 126 ? -7.149 8.968 17.380 1.00 92.69 126 TYR A C 1
ATOM 1002 O O . TYR A 1 126 ? -7.297 9.236 18.578 1.00 92.69 126 TYR A O 1
ATOM 1010 N N . TRP A 1 127 ? -6.622 9.845 16.524 1.00 93.00 127 TRP A N 1
ATOM 1011 C CA . TRP A 1 127 ? -6.182 11.191 16.898 1.00 93.00 127 TRP A CA 1
ATOM 1012 C C . TRP A 1 127 ? -7.335 12.082 17.341 1.00 93.00 127 TRP A C 1
ATOM 1014 O O . TRP A 1 127 ? -7.241 12.741 18.380 1.00 93.00 127 TRP A O 1
ATOM 1024 N N . LEU A 1 128 ? -8.449 12.046 16.615 1.00 94.00 128 LEU A N 1
ATOM 1025 C CA . LEU A 1 128 ? -9.643 12.795 16.976 1.00 94.00 128 LEU A CA 1
ATOM 1026 C C . LEU A 1 128 ? -10.174 12.351 18.345 1.00 94.00 128 LEU A C 1
ATOM 1028 O O . LEU A 1 128 ? -10.497 13.185 19.188 1.00 94.00 128 LEU A O 1
ATOM 1032 N N . LYS A 1 129 ? -10.188 11.042 18.612 1.00 93.38 129 LYS A N 1
ATOM 1033 C CA . LYS A 1 129 ? -10.671 10.482 19.880 1.00 93.38 129 LYS A CA 1
ATOM 1034 C C . LYS A 1 129 ? -9.744 10.770 21.063 1.00 93.38 129 LYS A C 1
ATOM 1036 O O . LYS A 1 129 ? -10.223 11.065 22.154 1.00 93.38 129 LYS A O 1
ATOM 1041 N N . THR A 1 130 ? -8.428 10.648 20.879 1.00 92.94 130 THR A N 1
ATOM 1042 C CA . THR A 1 130 ? -7.456 10.709 21.990 1.00 92.94 130 THR A CA 1
ATOM 1043 C C . THR A 1 130 ? -6.868 12.093 22.224 1.00 92.94 130 THR A C 1
ATOM 1045 O O . THR A 1 130 ? -6.586 12.452 23.367 1.00 92.94 130 THR A O 1
ATOM 1048 N N . LYS A 1 131 ? -6.664 12.871 21.160 1.00 90.50 131 LYS A N 1
ATOM 1049 C CA . LYS A 1 131 ? -6.024 14.191 21.206 1.00 90.50 131 LYS A CA 1
ATOM 1050 C C . LYS A 1 131 ? -6.986 15.330 20.868 1.00 90.50 131 LYS A C 1
ATOM 1052 O O . LYS A 1 131 ? -6.582 16.478 21.015 1.00 90.50 131 LYS A O 1
ATOM 1057 N N . GLN A 1 132 ? -8.221 15.036 20.439 1.00 90.69 132 GLN A N 1
ATOM 1058 C CA . GLN A 1 132 ? -9.211 16.033 19.998 1.00 90.69 132 GLN A CA 1
ATOM 1059 C C . GLN A 1 132 ? -8.675 16.958 18.894 1.00 90.69 132 GLN A C 1
ATOM 1061 O O . GLN A 1 132 ? -9.029 18.132 18.816 1.00 90.69 132 GLN A O 1
ATOM 1066 N N . LYS A 1 133 ? -7.797 16.423 18.039 1.00 90.44 133 LYS A N 1
ATOM 1067 C CA . LYS A 1 133 ? -7.206 17.137 16.905 1.00 90.44 133 LYS A CA 1
ATOM 1068 C C . LYS A 1 133 ? -7.544 16.410 15.613 1.00 90.44 133 LYS A C 1
ATOM 1070 O O . LYS A 1 133 ? -7.466 15.183 15.564 1.00 90.44 133 LYS A O 1
ATOM 1075 N N . SER A 1 134 ? -7.900 17.168 14.581 1.00 90.94 134 SER A N 1
ATOM 1076 C CA . SER A 1 134 ? -8.029 16.641 13.226 1.00 90.94 134 SER A CA 1
ATOM 1077 C C . SER A 1 134 ? -6.647 16.460 12.602 1.00 90.94 134 SER A C 1
ATOM 1079 O O . SER A 1 134 ? -5.749 17.280 12.797 1.00 90.94 134 SER A O 1
ATOM 1081 N N . VAL A 1 135 ? -6.480 15.371 11.855 1.00 89.75 135 VAL A N 1
ATOM 1082 C CA . VAL A 1 135 ? -5.285 15.148 11.037 1.00 89.75 135 VAL A CA 1
ATOM 1083 C C . VAL A 1 135 ? -5.484 15.883 9.703 1.00 89.75 135 VAL A C 1
ATOM 1085 O O . VAL A 1 135 ? -6.557 15.748 9.105 1.00 89.75 135 VAL A O 1
ATOM 1088 N N . PRO A 1 136 ? -4.513 16.694 9.249 1.00 90.06 136 PRO A N 1
ATOM 1089 C CA . PRO A 1 136 ? -4.535 17.295 7.918 1.00 90.06 136 PRO A CA 1
ATOM 1090 C C . PRO A 1 136 ? -4.665 16.236 6.810 1.00 90.06 136 PRO A C 1
ATOM 1092 O O . PRO A 1 136 ? -4.237 15.100 6.985 1.00 90.06 136 PRO A O 1
ATOM 1095 N N . THR A 1 137 ? -5.307 16.591 5.697 1.00 91.44 137 THR A N 1
ATOM 1096 C CA . THR A 1 137 ? -5.587 15.694 4.553 1.00 91.44 137 THR A CA 1
ATOM 1097 C C . THR A 1 137 ? -5.455 16.434 3.215 1.00 91.44 137 THR A C 1
ATOM 1099 O O . THR A 1 137 ? -6.206 16.187 2.269 1.00 91.44 137 THR A O 1
ATOM 1102 N N . ARG A 1 138 ? -4.550 17.419 3.146 1.00 89.50 138 ARG A N 1
ATOM 1103 C CA . ARG A 1 138 ? -4.468 18.364 2.023 1.00 89.50 138 ARG A CA 1
ATOM 1104 C C . ARG A 1 138 ? -3.745 17.779 0.816 1.00 89.50 138 ARG A C 1
ATOM 1106 O O . ARG A 1 138 ? -4.151 18.053 -0.310 1.00 89.50 138 ARG A O 1
ATOM 1113 N N . ASP A 1 139 ? -2.707 16.988 1.045 1.00 89.50 139 ASP A N 1
ATOM 1114 C CA . ASP A 1 139 ? -1.907 16.320 0.019 1.00 89.50 139 ASP A CA 1
ATOM 1115 C C . ASP A 1 139 ? -2.029 14.783 0.107 1.00 89.50 139 ASP A C 1
ATOM 1117 O O . ASP A 1 139 ? -2.492 14.251 1.125 1.00 89.50 139 ASP A O 1
ATOM 1121 N N . PRO A 1 140 ? -1.655 14.043 -0.958 1.00 92.38 140 PRO A N 1
ATOM 1122 C CA . PRO A 1 140 ? -1.775 12.584 -0.992 1.00 92.38 140 PRO A CA 1
ATOM 1123 C C . PRO A 1 140 ? -1.043 11.885 0.160 1.00 92.38 140 PRO A C 1
ATOM 1125 O O . PRO A 1 140 ? -1.553 10.902 0.697 1.00 92.38 140 PRO A O 1
ATOM 1128 N N . TRP A 1 141 ? 0.097 12.422 0.608 1.00 92.44 141 TRP A N 1
ATOM 1129 C CA . TRP A 1 141 ? 0.812 11.900 1.774 1.00 92.44 141 TRP A CA 1
ATOM 1130 C C . TRP A 1 141 ? 0.024 12.075 3.067 1.00 92.44 141 TRP A C 1
ATOM 1132 O O . TRP A 1 141 ? -0.113 11.120 3.829 1.00 92.44 141 TRP A O 1
ATOM 1142 N N . GLU A 1 142 ? -0.514 13.268 3.328 1.00 92.31 142 GLU A N 1
ATOM 1143 C CA . GLU A 1 142 ? -1.357 13.518 4.501 1.00 92.31 142 GLU A CA 1
ATOM 1144 C C . GLU A 1 142 ? -2.601 12.620 4.510 1.00 92.31 142 GLU A C 1
ATOM 1146 O O . GLU A 1 142 ? -2.908 12.013 5.538 1.00 92.31 142 GLU A O 1
ATOM 1151 N N . LYS A 1 143 ? -3.280 12.466 3.364 1.00 94.12 143 LYS A N 1
ATOM 1152 C CA . LYS A 1 143 ? -4.412 11.533 3.224 1.00 94.12 143 LYS A CA 1
ATOM 1153 C C . LYS A 1 143 ? -3.999 10.096 3.527 1.00 94.12 143 LYS A C 1
ATOM 1155 O O . LYS A 1 143 ? -4.677 9.427 4.306 1.00 94.12 143 LYS A O 1
ATOM 1160 N N . PHE A 1 144 ? -2.881 9.645 2.957 1.00 95.19 144 PHE A N 1
ATOM 1161 C CA . PHE A 1 144 ? -2.341 8.313 3.202 1.00 95.19 144 PHE A CA 1
ATOM 1162 C C . PHE A 1 144 ? -2.074 8.098 4.694 1.00 95.19 144 PHE A C 1
ATOM 1164 O O . PHE A 1 144 ? -2.591 7.144 5.267 1.00 95.19 144 PHE A O 1
ATOM 1171 N N . TYR A 1 145 ? -1.363 9.019 5.356 1.00 93.88 145 TYR A N 1
ATOM 1172 C CA . TYR A 1 145 ? -1.082 8.926 6.792 1.00 93.88 145 TYR A CA 1
ATOM 1173 C C . TYR A 1 145 ? -2.349 8.935 7.648 1.00 93.88 145 TYR A C 1
ATOM 1175 O O . TYR A 1 145 ? -2.444 8.174 8.611 1.00 93.88 145 TYR A O 1
ATOM 1183 N N . ALA A 1 146 ? -3.325 9.775 7.308 1.00 94.38 146 ALA A N 1
ATOM 1184 C CA . ALA A 1 146 ? -4.591 9.870 8.023 1.00 94.38 146 ALA A CA 1
ATOM 1185 C C . ALA A 1 146 ? -5.390 8.556 7.976 1.00 94.38 146 ALA A C 1
ATOM 1187 O O . ALA A 1 146 ? -6.026 8.196 8.971 1.00 94.38 146 ALA A O 1
ATOM 1188 N N . GLN A 1 147 ? -5.333 7.837 6.852 1.00 94.81 147 GLN A N 1
ATOM 1189 C CA . GLN A 1 147 ? -6.086 6.604 6.616 1.00 94.81 147 GLN A CA 1
ATOM 1190 C C . GLN A 1 147 ? -5.410 5.330 7.134 1.00 94.81 147 GLN A C 1
ATOM 1192 O O . GLN A 1 147 ? -6.041 4.275 7.107 1.00 94.81 147 GLN A O 1
ATOM 1197 N N . ILE A 1 148 ? -4.172 5.399 7.637 1.00 94.88 148 ILE A N 1
ATOM 1198 C CA . ILE A 1 148 ? -3.482 4.217 8.170 1.00 94.88 148 ILE A CA 1
ATOM 1199 C C . ILE A 1 148 ? -4.325 3.591 9.277 1.00 94.88 148 ILE A C 1
ATOM 1201 O O . ILE A 1 148 ? -4.599 4.219 10.302 1.00 94.88 148 ILE A O 1
ATOM 1205 N N . GLY A 1 149 ? -4.739 2.349 9.051 1.00 93.44 149 GLY A N 1
ATOM 1206 C CA . GLY A 1 149 ? -5.571 1.587 9.962 1.00 93.44 149 GLY A CA 1
ATOM 1207 C C . GLY A 1 149 ? -4.752 0.837 11.004 1.00 93.44 149 GLY A C 1
ATOM 1208 O O . GLY A 1 149 ? -3.565 0.552 10.845 1.00 93.44 149 GLY A O 1
ATOM 1209 N N . SER A 1 150 ? -5.420 0.447 12.081 1.00 93.19 150 SER A N 1
ATOM 1210 C CA . SER A 1 150 ? -4.893 -0.494 13.075 1.00 93.19 150 SER A CA 1
ATOM 1211 C C . SER A 1 150 ? -4.605 -1.8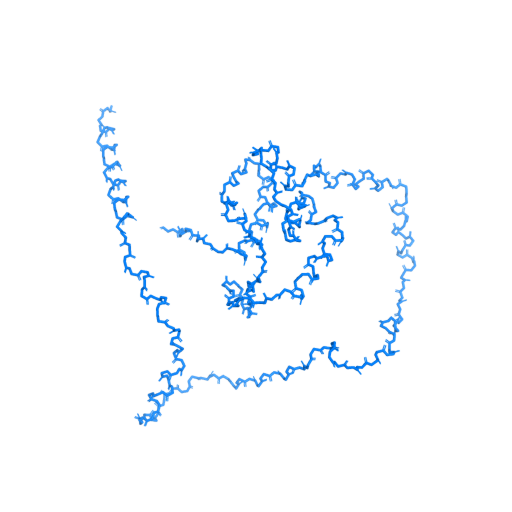84 12.496 1.00 93.19 150 SER A C 1
ATOM 1213 O O . SER A 1 150 ? -3.683 -2.551 12.962 1.00 93.19 150 SER A O 1
ATOM 1215 N N . CYS A 1 151 ? -5.379 -2.316 11.498 1.00 93.44 151 CYS A N 1
ATOM 1216 C CA . CYS A 1 151 ? -5.285 -3.658 10.913 1.00 93.44 151 CYS A CA 1
ATOM 1217 C C . CYS A 1 151 ? -4.683 -3.669 9.501 1.00 93.44 151 CYS A C 1
ATOM 1219 O O . CYS A 1 151 ? -4.146 -4.688 9.068 1.00 93.44 151 CYS A O 1
ATOM 1221 N N . ASN A 1 152 ? -4.728 -2.535 8.797 1.00 93.69 152 ASN A N 1
ATOM 1222 C CA . ASN A 1 152 ? -4.362 -2.429 7.389 1.00 93.69 152 ASN A CA 1
ATOM 1223 C C . ASN A 1 152 ? -3.511 -1.168 7.200 1.00 93.69 152 ASN A C 1
ATOM 1225 O O . ASN A 1 152 ? -3.812 -0.132 7.789 1.00 93.69 152 ASN A O 1
ATOM 1229 N N . VAL A 1 153 ? -2.474 -1.224 6.359 1.00 94.25 153 VAL A N 1
ATOM 1230 C CA . VAL A 1 153 ? -1.655 -0.031 6.061 1.00 94.25 153 VAL A CA 1
ATOM 1231 C C . VAL A 1 153 ? -2.445 0.983 5.234 1.00 94.25 153 VAL A C 1
ATOM 1233 O O . VAL A 1 153 ? -2.358 2.177 5.489 1.00 94.25 153 VAL A O 1
ATOM 1236 N N . TYR A 1 154 ? -3.232 0.499 4.281 1.00 94.56 154 TYR A N 1
ATOM 1237 C CA . TYR A 1 154 ? -4.161 1.278 3.475 1.00 94.56 154 TYR A CA 1
ATOM 1238 C C . TYR A 1 154 ? -5.405 0.425 3.206 1.00 94.56 154 TYR A C 1
ATOM 1240 O O . TYR A 1 154 ? -5.344 -0.806 3.260 1.00 94.56 154 TYR A O 1
ATOM 1248 N N . SER A 1 155 ? -6.536 1.078 2.958 1.00 92.56 155 SER A N 1
ATOM 1249 C CA . SER A 1 155 ? -7.799 0.422 2.586 1.00 92.56 155 SER A CA 1
ATOM 1250 C C . SER A 1 155 ? -8.416 0.982 1.308 1.00 92.56 155 SER A C 1
ATOM 1252 O O . SER A 1 155 ? -9.327 0.366 0.768 1.00 92.56 155 SER A O 1
ATOM 1254 N N . ASP A 1 156 ? -7.953 2.148 0.858 1.00 94.62 156 ASP A N 1
ATOM 1255 C CA . ASP A 1 156 ? -8.419 2.813 -0.352 1.00 94.62 156 ASP A CA 1
ATOM 1256 C C . ASP A 1 156 ? -7.304 2.792 -1.403 1.00 94.62 156 ASP A C 1
ATOM 1258 O O . ASP A 1 156 ? -6.288 3.481 -1.263 1.00 94.62 156 ASP A O 1
ATOM 1262 N N . ASP A 1 157 ? -7.489 1.973 -2.438 1.00 96.00 157 ASP A N 1
ATOM 1263 C CA . ASP A 1 157 ? -6.528 1.828 -3.533 1.00 96.00 157 ASP A CA 1
ATOM 1264 C C . ASP A 1 157 ? -6.344 3.148 -4.297 1.00 96.00 157 ASP A C 1
ATOM 1266 O O . ASP A 1 157 ? -5.241 3.444 -4.751 1.00 96.00 157 ASP A O 1
ATOM 1270 N N . GLN A 1 158 ? -7.376 3.999 -4.363 1.00 96.12 158 GLN A N 1
ATOM 1271 C CA . GLN A 1 158 ? -7.291 5.280 -5.063 1.00 96.12 158 GLN A CA 1
ATOM 1272 C C . GLN A 1 158 ? -6.300 6.230 -4.380 1.00 96.12 158 GLN A C 1
ATOM 1274 O O . GLN A 1 158 ? -5.541 6.923 -5.054 1.00 96.12 158 GLN A O 1
ATOM 1279 N N . VAL A 1 159 ? -6.270 6.254 -3.045 1.00 94.00 159 VAL A N 1
ATOM 1280 C CA . VAL A 1 159 ? -5.318 7.089 -2.293 1.00 94.00 159 VAL A CA 1
ATOM 1281 C C . VAL A 1 159 ? -3.884 6.623 -2.528 1.00 94.00 159 VAL A C 1
ATOM 1283 O O . VAL A 1 159 ? -2.975 7.449 -2.619 1.00 94.00 159 VAL A O 1
ATOM 1286 N N . VAL A 1 160 ? -3.675 5.312 -2.660 1.00 95.94 160 VAL A N 1
ATOM 1287 C CA . VAL A 1 160 ? -2.359 4.751 -2.980 1.00 95.94 160 VAL A CA 1
ATOM 1288 C C . VAL A 1 160 ? -1.959 5.081 -4.412 1.00 95.94 160 VAL A C 1
ATOM 1290 O O . VAL A 1 160 ? -0.825 5.495 -4.626 1.00 95.94 160 VAL A O 1
ATOM 1293 N N . ASP A 1 161 ? -2.867 4.974 -5.377 1.00 96.62 161 ASP A N 1
ATOM 1294 C CA . ASP A 1 161 ? -2.588 5.335 -6.769 1.00 96.62 161 ASP A CA 1
ATOM 1295 C C . ASP A 1 161 ? -2.276 6.833 -6.920 1.00 96.62 161 ASP A C 1
ATOM 1297 O O . ASP A 1 161 ? -1.316 7.195 -7.603 1.00 96.62 161 ASP A O 1
ATOM 1301 N N . GLU A 1 162 ? -3.017 7.709 -6.229 1.00 94.62 162 GLU A N 1
ATOM 1302 C CA . GLU A 1 162 ? -2.723 9.149 -6.154 1.00 94.62 162 GLU A CA 1
ATOM 1303 C C . GLU A 1 162 ? -1.329 9.403 -5.554 1.00 94.62 162 GLU A C 1
ATOM 1305 O O . GLU A 1 162 ? -0.559 10.205 -6.085 1.00 94.62 162 GLU A O 1
ATOM 1310 N N . LEU A 1 163 ? -0.976 8.691 -4.479 1.00 93.81 163 LEU A N 1
ATOM 1311 C CA . LEU A 1 163 ? 0.333 8.791 -3.831 1.00 93.81 163 LEU A CA 1
ATOM 1312 C C . LEU A 1 163 ? 1.475 8.290 -4.729 1.00 93.81 163 LEU A C 1
ATOM 1314 O O . LEU A 1 163 ? 2.538 8.907 -4.779 1.00 93.81 163 LEU A O 1
ATOM 1318 N N . LEU A 1 164 ? 1.278 7.172 -5.430 1.00 95.00 164 LEU A N 1
ATOM 1319 C CA . LEU A 1 164 ? 2.257 6.615 -6.366 1.00 95.00 164 LEU A CA 1
ATOM 1320 C C . LEU A 1 164 ? 2.441 7.521 -7.589 1.00 95.00 164 LEU A C 1
ATOM 1322 O O . LEU A 1 164 ? 3.563 7.662 -8.077 1.00 95.00 164 LEU A O 1
ATOM 1326 N N . GLY A 1 165 ? 1.364 8.160 -8.052 1.00 94.50 165 GLY A N 1
ATOM 1327 C CA . GLY A 1 165 ? 1.417 9.202 -9.074 1.00 94.50 165 GLY A CA 1
ATOM 1328 C C . GLY A 1 165 ? 2.262 10.393 -8.625 1.00 94.50 165 GLY A C 1
ATOM 1329 O O . GLY A 1 165 ? 3.202 10.773 -9.323 1.00 94.50 165 GLY A O 1
ATOM 1330 N N . ASP A 1 166 ? 2.000 10.915 -7.423 1.00 91.38 166 ASP A N 1
ATOM 1331 C CA . ASP A 1 166 ? 2.772 12.022 -6.843 1.00 91.38 166 ASP A CA 1
ATOM 1332 C C . ASP A 1 166 ? 4.252 11.646 -6.666 1.00 91.38 166 ASP A C 1
ATOM 1334 O O . ASP A 1 166 ? 5.139 12.393 -7.064 1.00 91.38 166 ASP A O 1
ATOM 1338 N N . LEU A 1 167 ? 4.551 10.438 -6.179 1.00 90.88 167 LEU A N 1
ATOM 1339 C CA . LEU A 1 167 ? 5.921 9.925 -6.049 1.00 90.88 167 LEU A CA 1
ATOM 1340 C C . LEU A 1 167 ? 6.691 9.855 -7.374 1.00 90.88 167 LEU A C 1
ATOM 1342 O O . LEU A 1 167 ? 7.915 10.002 -7.380 1.00 90.88 167 LEU A O 1
ATOM 1346 N N . ASN A 1 168 ? 5.996 9.599 -8.480 1.00 92.88 168 ASN A N 1
ATOM 1347 C CA . ASN A 1 168 ? 6.600 9.508 -9.804 1.00 92.88 168 ASN A CA 1
ATOM 1348 C C . ASN A 1 168 ? 6.820 10.888 -10.453 1.00 92.88 168 ASN A C 1
ATOM 1350 O O . ASN A 1 168 ? 7.775 11.058 -11.211 1.00 92.88 168 ASN A O 1
ATOM 1354 N N . GLU A 1 169 ? 5.955 11.866 -10.171 1.00 91.69 169 GLU A N 1
ATOM 1355 C CA . GLU A 1 169 ? 5.973 13.189 -10.816 1.00 91.69 169 GLU A CA 1
ATOM 1356 C C . GLU A 1 169 ? 6.585 14.306 -9.952 1.00 91.69 169 GLU A C 1
ATOM 1358 O O . GLU A 1 169 ? 6.982 15.350 -10.481 1.00 91.69 169 GLU A O 1
ATOM 1363 N N . ALA A 1 170 ? 6.696 14.110 -8.635 1.00 89.38 170 ALA A N 1
ATOM 1364 C CA . ALA A 1 170 ? 7.158 15.135 -7.709 1.00 89.38 170 ALA A CA 1
ATOM 1365 C C . ALA A 1 170 ? 8.588 15.609 -8.010 1.00 89.38 170 ALA A C 1
ATOM 1367 O O . ALA A 1 170 ? 9.531 14.835 -8.192 1.00 89.38 170 ALA A O 1
ATOM 1368 N N . ALA A 1 171 ? 8.775 16.931 -7.976 1.00 89.19 171 ALA A N 1
ATOM 1369 C CA . ALA A 1 171 ? 10.085 17.541 -8.145 1.00 89.19 171 ALA A CA 1
ATOM 1370 C C . ALA A 1 171 ? 10.998 17.222 -6.949 1.00 89.19 171 ALA A C 1
ATOM 1372 O O . ALA A 1 171 ? 10.683 17.548 -5.798 1.00 89.19 171 ALA A O 1
ATOM 1373 N N . ILE A 1 172 ? 12.161 16.637 -7.237 1.00 88.62 172 ILE A N 1
ATOM 1374 C CA . ILE A 1 172 ? 13.190 16.327 -6.242 1.00 88.62 172 ILE A CA 1
ATOM 1375 C C . ILE A 1 172 ? 13.877 17.621 -5.799 1.00 88.62 172 ILE A C 1
ATOM 1377 O O . ILE A 1 172 ? 14.454 18.340 -6.614 1.00 88.62 172 ILE A O 1
ATOM 1381 N N . LYS A 1 173 ? 13.841 17.903 -4.495 1.00 88.81 173 LYS A N 1
ATOM 1382 C CA . LYS A 1 173 ? 14.489 19.066 -3.881 1.00 88.81 173 LYS A CA 1
ATOM 1383 C C . LYS A 1 173 ? 15.881 18.723 -3.365 1.00 88.81 173 LYS A C 1
ATOM 1385 O O . LYS A 1 173 ? 16.838 19.428 -3.672 1.00 88.81 173 LYS A O 1
ATOM 1390 N N . THR A 1 174 ? 15.994 17.657 -2.576 1.00 83.81 174 THR A N 1
ATOM 1391 C CA . THR A 1 174 ? 17.277 17.157 -2.070 1.00 83.81 174 THR A CA 1
ATOM 1392 C C . THR A 1 174 ? 17.310 15.637 -2.095 1.00 83.81 174 THR A C 1
ATOM 1394 O O . THR A 1 174 ? 16.279 14.967 -2.033 1.00 83.81 174 THR A O 1
ATOM 1397 N N . VAL A 1 175 ? 18.519 15.094 -2.202 1.00 88.62 175 VAL A N 1
ATOM 1398 C CA . VAL A 1 175 ? 18.793 13.660 -2.119 1.00 88.62 175 VAL A CA 1
ATOM 1399 C C . VAL A 1 175 ? 19.918 13.494 -1.123 1.00 88.62 175 VAL A C 1
ATOM 1401 O O . VAL A 1 175 ? 20.939 14.174 -1.243 1.00 88.62 175 VAL A O 1
ATOM 1404 N N . HIS A 1 176 ? 19.756 12.596 -0.160 1.00 82.81 176 HIS A N 1
ATOM 1405 C CA . HIS A 1 176 ? 20.880 12.211 0.678 1.00 82.81 176 HIS A CA 1
ATOM 1406 C C . HIS A 1 176 ? 20.956 10.698 0.870 1.00 82.81 176 HIS A C 1
ATOM 1408 O O . HIS A 1 176 ? 20.029 9.954 0.548 1.00 82.81 176 HIS A O 1
ATOM 1414 N N . ILE A 1 177 ? 22.114 10.230 1.325 1.00 82.00 177 ILE A N 1
ATOM 1415 C CA . ILE A 1 177 ? 22.360 8.814 1.596 1.00 82.00 177 ILE A CA 1
ATOM 1416 C C . ILE A 1 177 ? 21.622 8.456 2.888 1.00 82.00 177 ILE A C 1
ATOM 1418 O O . ILE A 1 177 ? 21.644 9.231 3.844 1.00 82.00 177 ILE A O 1
ATOM 1422 N N . MET A 1 178 ? 20.908 7.329 2.893 1.00 80.12 178 MET A N 1
ATOM 1423 C CA . MET A 1 178 ? 20.223 6.866 4.097 1.00 80.12 178 MET A CA 1
ATOM 1424 C C . MET A 1 178 ? 21.203 6.188 5.047 1.00 80.12 178 MET A C 1
ATOM 1426 O O . MET A 1 178 ? 21.884 5.230 4.682 1.00 80.12 178 MET A O 1
ATOM 1430 N N . ASP A 1 179 ? 21.185 6.634 6.299 1.00 76.69 179 ASP A N 1
ATOM 1431 C CA . ASP A 1 179 ? 21.868 5.964 7.399 1.00 76.69 179 ASP A CA 1
ATOM 1432 C C . ASP A 1 179 ? 21.034 4.764 7.866 1.00 76.69 179 ASP A C 1
ATOM 1434 O O . ASP A 1 179 ? 20.248 4.831 8.814 1.00 76.69 179 ASP A O 1
ATOM 1438 N N . GLY A 1 180 ? 21.171 3.643 7.158 1.00 75.56 180 GLY A N 1
ATOM 1439 C CA . GLY A 1 180 ? 20.492 2.402 7.511 1.00 75.56 180 GLY A CA 1
ATOM 1440 C C . GLY A 1 180 ? 20.619 1.315 6.448 1.00 75.56 180 GLY A C 1
ATOM 1441 O O . GLY A 1 180 ? 20.207 1.494 5.308 1.00 75.56 180 GLY A O 1
ATOM 1442 N N . GLY A 1 181 ? 21.140 0.152 6.845 1.00 79.00 181 GLY A N 1
ATOM 1443 C CA . GLY A 1 181 ? 21.312 -1.011 5.969 1.00 79.00 181 GLY A CA 1
ATOM 1444 C C . GLY A 1 181 ? 22.759 -1.236 5.526 1.00 79.00 181 GLY A C 1
ATOM 1445 O O . GLY A 1 181 ? 23.679 -0.557 5.967 1.00 79.00 181 GLY A O 1
ATOM 1446 N N . THR A 1 182 ? 22.963 -2.253 4.688 1.00 80.69 182 THR A N 1
ATOM 1447 C CA . THR A 1 182 ? 24.280 -2.641 4.142 1.00 80.69 182 THR A CA 1
ATOM 1448 C C . THR A 1 182 ? 24.422 -2.343 2.650 1.00 80.69 182 THR A C 1
ATOM 1450 O O . THR A 1 182 ? 25.505 -2.495 2.092 1.00 80.69 182 THR A O 1
ATOM 1453 N N . GLN A 1 183 ? 23.331 -1.941 1.996 1.00 85.00 183 GLN A N 1
ATOM 1454 C CA . GLN A 1 183 ? 23.277 -1.611 0.574 1.00 85.00 183 GLN A CA 1
ATOM 1455 C C . GLN A 1 183 ? 23.067 -0.107 0.395 1.00 85.00 183 GLN A C 1
ATOM 1457 O O . GLN A 1 183 ? 22.518 0.558 1.275 1.00 85.00 183 GLN A O 1
ATOM 1462 N N . VAL A 1 184 ? 23.490 0.423 -0.756 1.00 80.69 184 VAL A N 1
ATOM 1463 C CA . VAL A 1 184 ? 23.299 1.838 -1.095 1.00 80.69 184 VAL A CA 1
ATOM 1464 C C . VAL A 1 184 ? 21.806 2.128 -1.196 1.00 80.69 184 VAL A C 1
ATOM 1466 O O . VAL A 1 184 ? 21.096 1.511 -1.988 1.00 80.69 184 VAL A O 1
ATOM 1469 N N . SER A 1 185 ? 21.340 3.074 -0.392 1.00 86.50 185 SER A N 1
ATOM 1470 C CA . SER A 1 185 ? 19.960 3.536 -0.394 1.00 86.50 185 SER A CA 1
ATOM 1471 C C . SER A 1 185 ? 19.926 5.041 -0.117 1.00 86.50 185 SER A C 1
ATOM 1473 O O . SER A 1 185 ? 20.810 5.577 0.557 1.00 86.50 185 SER A O 1
ATOM 1475 N N . VAL A 1 186 ? 18.961 5.744 -0.712 1.00 86.00 186 VAL A N 1
ATOM 1476 C CA . VAL A 1 186 ? 18.864 7.211 -0.667 1.00 86.00 186 VAL A CA 1
ATOM 1477 C C . VAL A 1 186 ? 17.480 7.644 -0.205 1.00 86.00 186 VAL A C 1
ATOM 1479 O O . VAL A 1 186 ? 16.491 6.983 -0.516 1.00 86.00 186 VAL A O 1
ATOM 1482 N N . TRP A 1 187 ? 17.415 8.756 0.524 1.00 84.06 187 TRP A N 1
ATOM 1483 C CA . TRP A 1 187 ? 16.168 9.440 0.848 1.00 84.06 187 TRP A CA 1
ATOM 1484 C C . TRP A 1 187 ? 16.038 10.653 -0.057 1.00 84.06 187 TRP A C 1
ATOM 1486 O O . TRP A 1 187 ? 16.992 11.404 -0.278 1.00 84.06 187 TRP A O 1
ATOM 1496 N N . ILE A 1 188 ? 14.841 10.805 -0.609 1.00 83.38 188 ILE A N 1
ATOM 1497 C CA . ILE A 1 188 ? 14.487 11.857 -1.549 1.00 83.38 188 ILE A CA 1
ATOM 1498 C C . ILE A 1 188 ? 13.519 12.779 -0.826 1.00 83.38 188 ILE A C 1
ATOM 1500 O O . ILE A 1 188 ? 12.481 12.339 -0.334 1.00 83.38 188 ILE A O 1
ATOM 1504 N N . VAL A 1 189 ? 13.855 14.062 -0.768 1.00 83.19 189 VAL A N 1
ATOM 1505 C CA . VAL A 1 189 ? 12.947 15.093 -0.274 1.00 83.19 189 VAL A CA 1
ATOM 1506 C C . VAL A 1 189 ? 12.319 15.754 -1.489 1.00 83.19 189 VAL A C 1
ATOM 1508 O O . VAL A 1 189 ? 13.004 16.426 -2.261 1.00 83.19 189 VAL A O 1
ATOM 1511 N N . GLY A 1 190 ? 11.021 15.536 -1.676 1.00 79.50 190 GLY A N 1
ATOM 1512 C CA . GLY A 1 190 ? 10.238 16.197 -2.715 1.00 79.50 190 GLY A CA 1
ATOM 1513 C C . GLY A 1 190 ? 9.788 17.597 -2.298 1.00 79.50 190 GLY A C 1
ATOM 1514 O O . GLY A 1 190 ? 9.752 17.936 -1.112 1.00 79.50 190 GLY A O 1
ATOM 1515 N N . ASN A 1 191 ? 9.396 18.412 -3.274 1.00 66.38 191 ASN A N 1
ATOM 1516 C CA . ASN A 1 191 ? 8.643 19.647 -3.041 1.00 66.38 191 ASN A CA 1
ATOM 1517 C C . ASN A 1 191 ? 7.171 19.322 -2.725 1.00 66.38 191 ASN A C 1
ATOM 1519 O O . ASN A 1 191 ? 6.258 19.699 -3.450 1.00 66.38 191 ASN A O 1
ATOM 1523 N N . VAL A 1 192 ? 6.945 18.593 -1.634 1.00 59.16 192 VAL A N 1
ATOM 1524 C CA . VAL A 1 192 ? 5.599 18.316 -1.129 1.00 59.16 192 VAL A CA 1
ATOM 1525 C C . VAL A 1 192 ? 5.217 19.452 -0.181 1.00 59.16 192 VAL A C 1
ATOM 1527 O O . VAL A 1 192 ? 6.020 19.873 0.657 1.00 59.16 192 VAL A O 1
ATOM 1530 N N . HIS A 1 193 ? 4.004 19.991 -0.321 1.00 51.34 193 HIS A N 1
ATOM 1531 C CA . HIS A 1 193 ? 3.481 21.085 0.504 1.00 51.34 193 HIS A CA 1
ATOM 1532 C C . HIS A 1 193 ? 3.098 20.616 1.922 1.00 51.34 193 HIS A C 1
ATOM 1534 O O . HIS A 1 193 ? 2.014 20.895 2.421 1.00 51.34 193 HIS A O 1
ATOM 1540 N N . VAL A 1 194 ? 4.027 19.961 2.614 1.00 51.41 194 VAL A N 1
ATOM 1541 C CA . VAL A 1 194 ? 3.871 19.515 3.997 1.00 51.41 194 VAL A CA 1
ATOM 1542 C C . VAL A 1 194 ? 4.160 20.693 4.931 1.00 51.41 194 VAL A C 1
ATOM 1544 O O . VAL A 1 194 ? 5.237 20.806 5.513 1.00 51.41 194 VAL A O 1
ATOM 1547 N N . LYS A 1 195 ? 3.233 21.653 5.006 1.00 43.66 195 LYS A N 1
ATOM 1548 C CA . LYS A 1 195 ? 3.399 22.839 5.866 1.00 43.66 195 LYS A CA 1
ATOM 1549 C C . LYS A 1 195 ? 3.029 22.586 7.333 1.00 43.66 195 LYS A C 1
ATOM 1551 O O . LYS A 1 195 ? 3.533 23.311 8.183 1.00 43.66 195 LYS A O 1
ATOM 1556 N N . ASP A 1 196 ? 2.267 21.531 7.642 1.00 39.53 196 ASP A N 1
ATOM 1557 C CA . ASP A 1 196 ? 1.648 21.385 8.972 1.00 39.53 196 ASP A CA 1
ATOM 1558 C C . ASP A 1 196 ? 2.041 20.097 9.741 1.00 39.53 196 ASP A C 1
ATOM 1560 O O . ASP A 1 196 ? 1.721 19.971 10.922 1.00 39.53 196 ASP A O 1
ATOM 1564 N N . LEU A 1 197 ? 2.791 19.151 9.151 1.00 43.59 197 LEU A N 1
ATOM 1565 C CA . LEU A 1 197 ? 3.224 17.922 9.859 1.00 43.59 197 LEU A CA 1
ATOM 1566 C C . LEU A 1 197 ? 4.438 18.118 10.788 1.00 43.59 197 LEU A C 1
ATOM 1568 O O . LEU A 1 197 ? 4.717 17.236 11.601 1.00 43.59 197 LEU A O 1
ATOM 1572 N N . GLN A 1 198 ? 5.148 19.255 10.736 1.00 40.44 198 GLN A N 1
ATOM 1573 C CA . GLN A 1 198 ? 6.283 19.516 11.642 1.00 40.44 198 GLN A CA 1
ATOM 1574 C C . GLN A 1 198 ? 5.874 19.648 13.123 1.00 40.44 198 GLN A C 1
ATOM 1576 O O . GLN A 1 198 ? 6.714 19.448 13.998 1.00 40.44 198 GLN A O 1
ATOM 1581 N N . GLU A 1 199 ? 4.598 19.907 13.427 1.00 35.44 199 GLU A N 1
ATOM 1582 C CA . GLU A 1 199 ? 4.086 19.917 14.808 1.00 35.44 199 GLU A CA 1
ATOM 1583 C C . GLU A 1 199 ? 3.620 18.542 15.312 1.00 35.44 199 GLU A C 1
ATOM 1585 O O . GLU A 1 199 ? 3.338 18.374 16.504 1.00 35.44 199 GLU A O 1
ATOM 1590 N N . ILE A 1 200 ? 3.589 17.518 14.453 1.00 40.94 200 ILE A N 1
ATOM 1591 C CA . ILE A 1 200 ? 3.273 16.147 14.857 1.00 40.94 200 ILE A CA 1
ATOM 1592 C C . ILE A 1 200 ? 4.551 15.497 15.394 1.00 40.94 200 ILE A C 1
ATOM 1594 O O . ILE A 1 200 ? 5.229 14.699 14.751 1.00 40.94 200 ILE A O 1
ATOM 1598 N N . ASN A 1 201 ? 4.902 15.856 16.626 1.00 36.69 201 ASN A N 1
ATOM 1599 C CA . ASN A 1 201 ? 5.984 15.218 17.362 1.00 36.69 201 ASN A CA 1
ATOM 1600 C C . ASN A 1 201 ? 5.561 13.779 17.735 1.00 36.69 201 ASN A C 1
ATOM 1602 O O . ASN A 1 201 ? 5.010 13.521 18.805 1.00 36.69 201 ASN A O 1
ATOM 1606 N N . VAL A 1 202 ? 5.817 12.814 16.841 1.00 42.25 202 VAL A N 1
ATOM 1607 C CA . VAL A 1 202 ? 5.496 11.373 17.000 1.00 42.25 202 VAL A CA 1
ATOM 1608 C C . VAL A 1 202 ? 6.152 10.749 18.251 1.00 42.25 202 VAL A C 1
ATOM 1610 O O . VAL A 1 202 ? 5.796 9.650 18.676 1.00 42.25 202 VAL A O 1
ATOM 1613 N N . LYS A 1 203 ? 7.075 11.460 18.913 1.00 39.84 203 LYS A N 1
ATOM 1614 C CA . LYS A 1 203 ? 7.711 11.042 20.173 1.00 39.84 203 LYS A CA 1
ATOM 1615 C C . LYS A 1 203 ? 6.750 10.951 21.371 1.00 39.84 203 LYS A C 1
ATOM 1617 O O . LYS A 1 203 ? 7.120 10.334 22.364 1.00 39.84 203 LYS A O 1
ATOM 1622 N N . GLU A 1 204 ? 5.534 11.494 21.288 1.00 38.09 204 GLU A N 1
ATOM 1623 C CA . GLU A 1 204 ? 4.573 11.530 22.406 1.00 38.09 204 GLU A CA 1
ATOM 1624 C C . GLU A 1 204 ? 3.508 10.412 22.425 1.00 38.09 204 GLU A C 1
ATOM 1626 O O . GLU A 1 204 ? 2.577 10.450 23.237 1.00 38.09 204 GLU A O 1
ATOM 1631 N N . LEU A 1 205 ? 3.629 9.377 21.583 1.00 40.22 205 LEU A N 1
ATOM 1632 C CA . LEU A 1 205 ? 2.795 8.172 21.701 1.00 40.22 205 LEU A CA 1
ATOM 1633 C C . LEU A 1 205 ? 3.250 7.306 22.891 1.00 40.22 205 LEU A C 1
ATOM 1635 O O . LEU A 1 205 ? 3.900 6.271 22.748 1.00 40.22 205 LEU A O 1
ATOM 1639 N N . HIS A 1 206 ? 2.876 7.724 24.100 1.00 38.06 206 HIS A N 1
ATOM 1640 C CA . HIS A 1 206 ? 2.910 6.874 25.287 1.00 38.06 206 HIS A CA 1
ATOM 1641 C C . HIS A 1 206 ? 1.764 5.848 25.197 1.00 38.06 206 HIS A C 1
ATOM 1643 O O . HIS A 1 206 ? 0.653 6.077 25.670 1.00 38.06 206 HIS A O 1
ATOM 1649 N N . VAL A 1 207 ? 2.027 4.720 24.535 1.00 39.16 207 VAL A N 1
ATOM 1650 C CA . VAL A 1 207 ? 1.089 3.593 24.412 1.00 39.16 207 VAL A CA 1
ATOM 1651 C C . VAL A 1 207 ? 1.149 2.759 25.697 1.00 39.16 207 VAL A C 1
ATOM 1653 O O . VAL A 1 207 ? 2.197 2.197 26.017 1.00 39.16 207 VAL A O 1
ATOM 1656 N N . LYS A 1 208 ? 0.042 2.712 26.451 1.00 35.84 208 LYS A N 1
ATOM 1657 C CA . LYS A 1 208 ? -0.092 1.946 27.708 1.00 35.84 208 LYS A CA 1
ATOM 1658 C C . LYS A 1 208 ? -0.471 0.469 27.517 1.00 35.84 208 LYS A C 1
ATOM 1660 O O . LYS A 1 208 ? -0.463 -0.258 28.503 1.00 35.84 208 LYS A O 1
ATOM 1665 N N . ASP A 1 209 ? -0.689 0.011 26.285 1.00 37.28 209 ASP A N 1
ATOM 1666 C CA . ASP A 1 209 ? -1.057 -1.379 25.991 1.00 37.28 209 ASP A CA 1
ATOM 1667 C C . ASP A 1 209 ? 0.037 -2.099 25.182 1.00 37.28 209 ASP A C 1
ATOM 1669 O O . ASP A 1 209 ? 0.462 -1.650 24.113 1.00 37.28 209 ASP A O 1
ATOM 1673 N N . CYS A 1 210 ? 0.520 -3.229 25.710 1.00 32.75 210 CYS A N 1
ATOM 1674 C CA . CYS A 1 210 ? 1.651 -3.993 25.163 1.00 32.75 210 CYS A CA 1
ATOM 1675 C C . CYS A 1 210 ? 1.417 -4.561 23.749 1.00 32.75 210 CYS A C 1
ATOM 1677 O O . CYS A 1 210 ? 2.390 -4.801 23.036 1.00 32.75 210 CYS A O 1
ATOM 1679 N N . GLU A 1 211 ? 0.168 -4.749 23.320 1.00 36.22 211 GLU A N 1
ATOM 1680 C CA . GLU A 1 211 ? -0.165 -5.291 21.992 1.00 36.22 211 GLU A CA 1
ATOM 1681 C C . GLU A 1 211 ? -0.097 -4.219 20.894 1.00 36.22 211 GLU A C 1
ATOM 1683 O O . GLU A 1 211 ? 0.597 -4.391 19.887 1.00 36.22 211 GLU A O 1
ATOM 1688 N N . SER A 1 212 ? -0.677 -3.044 21.145 1.00 36.19 212 SER A N 1
ATOM 1689 C CA . SER A 1 212 ? -0.607 -1.878 20.251 1.00 36.19 212 SER A CA 1
ATOM 1690 C C . SER A 1 212 ? 0.819 -1.327 20.113 1.00 36.19 212 SER A C 1
ATOM 1692 O O . SER A 1 212 ? 1.169 -0.709 19.105 1.00 36.19 212 SER A O 1
ATOM 1694 N N . ALA A 1 213 ? 1.688 -1.603 21.092 1.00 38.72 213 ALA A N 1
ATOM 1695 C CA . ALA A 1 213 ? 3.104 -1.254 21.041 1.00 38.72 213 ALA A CA 1
ATOM 1696 C C . ALA A 1 213 ? 3.893 -2.053 19.985 1.00 38.72 213 ALA A C 1
ATOM 1698 O O . ALA A 1 213 ? 4.929 -1.571 19.536 1.00 38.72 213 ALA A O 1
ATOM 1699 N N . SER A 1 214 ? 3.439 -3.239 19.561 1.00 41.09 214 SER A N 1
ATOM 1700 C CA . SER A 1 214 ? 4.121 -4.043 18.530 1.00 41.09 214 SER A CA 1
ATOM 1701 C C . SER A 1 214 ? 3.914 -3.462 17.127 1.00 41.09 214 SER A C 1
ATOM 1703 O O . SER A 1 214 ? 4.870 -3.300 16.364 1.00 41.09 214 SER A O 1
ATOM 1705 N N . ILE A 1 215 ? 2.679 -3.046 16.827 1.00 45.69 215 ILE A N 1
ATOM 1706 C CA . ILE A 1 215 ? 2.305 -2.408 15.557 1.00 45.69 215 ILE A CA 1
ATOM 1707 C C . ILE A 1 215 ? 2.902 -1.000 15.491 1.00 45.69 215 ILE A C 1
ATOM 1709 O O . ILE A 1 215 ? 3.576 -0.665 14.518 1.00 45.69 215 ILE A O 1
ATOM 1713 N N . ALA A 1 216 ? 2.796 -0.223 16.576 1.00 41.59 216 ALA A N 1
ATOM 1714 C CA . ALA A 1 216 ? 3.435 1.085 16.665 1.00 41.59 216 ALA A CA 1
ATOM 1715 C C . ALA A 1 216 ? 4.970 0.996 16.610 1.00 41.59 216 ALA A C 1
ATOM 1717 O O . ALA A 1 216 ? 5.591 1.864 16.015 1.00 41.59 216 ALA A O 1
ATOM 1718 N N . ARG A 1 217 ? 5.623 -0.045 17.155 1.00 43.41 217 ARG A N 1
ATOM 1719 C CA . ARG A 1 217 ? 7.086 -0.221 17.016 1.00 43.41 217 ARG A CA 1
ATOM 1720 C C . ARG A 1 217 ? 7.507 -0.630 15.611 1.00 43.41 217 ARG A C 1
ATOM 1722 O O . ARG A 1 217 ? 8.528 -0.125 15.156 1.00 43.41 217 ARG A O 1
ATOM 1729 N N . LYS A 1 218 ? 6.745 -1.490 14.924 1.00 45.34 218 LYS A N 1
ATOM 1730 C CA . LYS A 1 218 ? 6.987 -1.818 13.507 1.00 45.34 218 LYS A CA 1
ATOM 1731 C C . LYS A 1 218 ? 6.796 -0.589 12.619 1.00 45.34 218 LYS A C 1
ATOM 1733 O O . LYS A 1 218 ? 7.632 -0.319 11.764 1.00 45.34 218 LYS A O 1
ATOM 1738 N N . PHE A 1 219 ? 5.768 0.211 12.891 1.00 45.09 219 PHE A N 1
ATOM 1739 C CA . PHE A 1 219 ? 5.519 1.456 12.174 1.00 45.09 219 PHE A CA 1
ATOM 1740 C C . PHE A 1 219 ? 6.558 2.537 12.508 1.00 45.09 219 PHE A C 1
ATOM 1742 O O . PHE A 1 219 ? 7.097 3.156 11.607 1.00 45.09 219 PHE A O 1
ATOM 1749 N N . ILE A 1 220 ? 6.957 2.700 13.774 1.00 46.41 220 ILE A N 1
ATOM 1750 C CA . ILE A 1 220 ? 8.038 3.613 14.186 1.00 46.41 220 ILE A CA 1
ATOM 1751 C C . ILE A 1 220 ? 9.402 3.141 13.666 1.00 46.41 220 ILE A C 1
ATOM 1753 O O . ILE A 1 220 ? 10.253 3.985 13.424 1.00 46.41 220 ILE A O 1
ATOM 1757 N N . GLN A 1 221 ? 9.651 1.843 13.461 1.00 43.91 221 GLN A N 1
ATOM 1758 C CA . GLN A 1 221 ? 10.853 1.374 12.756 1.00 43.91 221 GLN A CA 1
ATOM 1759 C C . GLN A 1 221 ? 10.822 1.741 11.268 1.00 43.91 221 GLN A C 1
ATOM 1761 O O . GLN A 1 221 ? 11.850 2.167 10.750 1.00 43.91 221 GLN A O 1
ATOM 1766 N N . ASN A 1 222 ? 9.657 1.664 10.621 1.00 39.94 222 ASN A N 1
ATOM 1767 C CA . ASN A 1 222 ? 9.491 2.056 9.219 1.00 39.94 222 ASN A CA 1
ATOM 1768 C C . ASN A 1 222 ? 9.464 3.586 9.019 1.00 39.94 222 ASN A C 1
ATOM 1770 O O . ASN A 1 222 ? 9.966 4.077 8.019 1.00 39.94 222 ASN A O 1
ATOM 1774 N N . VAL A 1 223 ? 8.960 4.357 9.987 1.00 41.28 223 VAL A N 1
ATOM 1775 C CA . VAL A 1 223 ? 8.892 5.831 9.941 1.00 41.28 223 VAL A CA 1
ATOM 1776 C C . VAL A 1 223 ? 10.148 6.497 10.515 1.00 41.28 223 VAL A C 1
ATOM 1778 O O . VAL A 1 223 ? 10.525 7.571 10.057 1.00 41.28 223 VAL A O 1
ATOM 1781 N N . ARG A 1 224 ? 10.891 5.867 11.441 1.00 37.19 224 ARG A N 1
ATOM 1782 C CA . ARG A 1 224 ? 12.254 6.325 11.800 1.00 37.19 224 ARG A CA 1
ATOM 1783 C C . ARG A 1 224 ? 13.260 6.134 10.670 1.00 37.19 224 ARG A C 1
ATOM 1785 O O . ARG A 1 224 ? 14.301 6.776 10.718 1.00 37.19 224 ARG A O 1
ATOM 1792 N N . ALA A 1 225 ? 12.952 5.315 9.665 1.00 37.53 225 ALA A N 1
ATOM 1793 C CA . ALA A 1 225 ? 13.692 5.325 8.405 1.00 37.53 225 ALA A CA 1
ATOM 1794 C C . ALA A 1 225 ? 13.423 6.606 7.580 1.00 37.53 225 ALA A C 1
ATOM 1796 O O . ALA A 1 225 ? 14.243 6.970 6.750 1.00 37.53 225 ALA A O 1
ATOM 1797 N N . ALA A 1 226 ? 12.324 7.325 7.850 1.00 36.78 226 ALA A N 1
ATOM 1798 C CA . ALA A 1 226 ? 11.942 8.579 7.190 1.00 36.78 226 ALA A CA 1
ATOM 1799 C C . ALA A 1 226 ? 12.185 9.845 8.043 1.00 36.78 226 ALA A C 1
ATOM 1801 O O . ALA A 1 226 ? 12.025 10.961 7.560 1.00 36.78 226 ALA A O 1
ATOM 1802 N N . SER A 1 227 ? 12.577 9.711 9.313 1.00 32.22 227 SER A N 1
ATOM 1803 C CA . SER A 1 227 ? 12.967 10.846 10.161 1.00 32.22 227 SER A CA 1
ATOM 1804 C C . SER A 1 227 ? 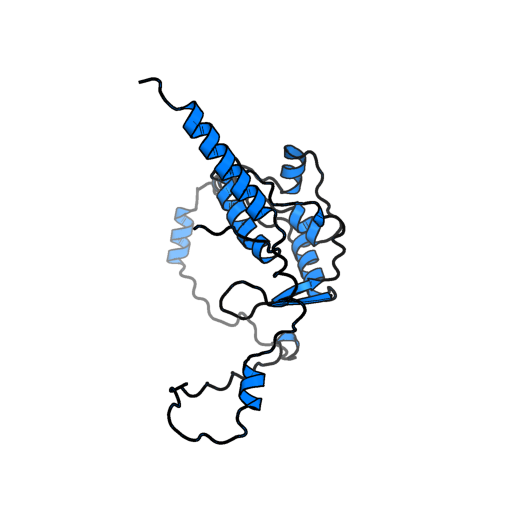13.880 10.384 11.303 1.00 32.22 227 SER A C 1
ATOM 1806 O O . SER A 1 227 ? 13.447 9.780 12.290 1.00 32.22 227 SER A O 1
ATOM 1808 N N . ALA A 1 228 ? 15.181 10.642 11.177 1.00 37.31 228 ALA A N 1
ATOM 1809 C CA . ALA A 1 228 ? 16.142 10.362 12.237 1.00 37.31 228 ALA A CA 1
ATOM 1810 C C . ALA A 1 228 ? 16.209 11.525 13.241 1.00 37.31 228 ALA A C 1
ATOM 1812 O O . ALA A 1 228 ? 16.280 12.680 12.838 1.00 37.31 228 ALA A O 1
ATOM 1813 N N . LEU A 1 229 ? 16.211 11.198 14.544 1.00 32.28 229 LEU A N 1
ATOM 1814 C CA . LEU A 1 229 ? 17.011 11.833 15.614 1.00 32.28 229 LEU A CA 1
ATOM 1815 C C . LEU A 1 229 ? 16.872 11.030 16.939 1.00 32.28 229 LEU A C 1
ATOM 1817 O O . LEU A 1 229 ? 15.809 10.457 17.210 1.00 32.28 229 LEU A O 1
ATOM 1821 N N . PRO A 1 230 ? 17.892 11.050 17.820 1.00 39.62 230 PRO A N 1
ATOM 1822 C CA . PRO A 1 230 ? 18.862 9.984 18.090 1.00 39.62 230 PRO A CA 1
ATOM 1823 C C . PRO A 1 230 ? 18.397 8.953 19.142 1.00 39.62 230 PRO A C 1
ATOM 1825 O O . PRO A 1 230 ? 17.532 9.228 19.975 1.00 39.62 230 PRO A O 1
ATOM 1828 N N . ARG A 1 231 ? 19.000 7.753 19.135 1.00 32.31 231 ARG A N 1
ATOM 1829 C CA . ARG A 1 231 ? 18.918 6.796 20.255 1.00 32.31 231 ARG A CA 1
ATOM 1830 C C . ARG A 1 231 ? 19.964 7.153 21.312 1.00 32.31 231 ARG A C 1
ATOM 1832 O O . ARG A 1 231 ? 21.142 7.270 20.995 1.00 32.31 231 ARG A O 1
ATOM 1839 N N . CYS A 1 232 ? 19.516 7.263 22.561 1.00 27.48 232 CYS A N 1
ATOM 1840 C CA . CYS A 1 232 ? 20.370 7.254 23.741 1.00 27.48 232 CYS A CA 1
ATOM 1841 C C . CYS A 1 232 ? 21.221 5.978 23.775 1.00 27.48 232 CYS A C 1
ATOM 1843 O O . CYS A 1 232 ? 20.717 4.878 23.532 1.00 27.48 232 CYS A O 1
ATOM 1845 N N . ALA A 1 233 ? 22.499 6.156 24.097 1.00 29.09 233 ALA A N 1
ATOM 1846 C CA . ALA A 1 233 ? 23.419 5.090 24.440 1.00 29.09 233 ALA A CA 1
ATOM 1847 C C . ALA A 1 233 ? 22.931 4.340 25.693 1.00 29.09 233 ALA A C 1
ATOM 1849 O O . ALA A 1 233 ? 22.504 4.951 26.671 1.00 29.09 233 ALA A O 1
ATOM 1850 N N . LEU A 1 234 ? 22.992 3.010 25.630 1.00 32.47 234 LEU A N 1
ATOM 1851 C CA . LEU A 1 234 ? 23.098 2.132 26.791 1.00 32.47 234 LEU A CA 1
ATOM 1852 C C . LEU A 1 234 ? 24.590 2.039 27.127 1.00 32.47 234 LEU A C 1
ATOM 1854 O O . LEU A 1 234 ? 25.380 1.651 26.264 1.00 32.47 234 LEU A O 1
ATOM 1858 N N . GLY A 1 235 ? 24.940 2.420 28.352 1.00 31.70 235 GLY A N 1
ATOM 1859 C CA . GLY A 1 235 ? 26.293 2.471 28.899 1.00 31.70 235 GLY A CA 1
ATOM 1860 C C . GLY A 1 235 ? 26.320 3.406 30.090 1.00 31.70 235 GLY A C 1
ATOM 1861 O O . GLY A 1 235 ? 26.481 4.619 29.846 1.00 31.70 235 GLY A O 1
#

Foldseek 3Di:
DPPDPVVVVVVVVVVVVVVVVVVPPPPVPPPPVPVDDDPDPVVVVVVPVPDDDDDDDPPPPDPDDPDDDDDDDPVVPPDPCPPDPPPDDDDDPPVVVVVVCVVCPPDDVVVVVCVQDPDWDFPQRVCCVPVVDGQDDPALVSVQNRGCILRHSHDDVVSVVSVVVCVVPFAFDDKDFFPDDDDTDIDTDTPDPPVDCVPVPVVPPPDPDPVSVVVVVVVCVVCCSVPDDDDDDDD

Sequence (235 aa):
MRCNIRRIFTLAFVAFGATLVLLSLPRDNFGREWDEAPRSSELEQFRDASSAASGLRAARVGPQMSFQKQPNPPSLIRKKTAENPFDFTVHINRPLLNKLHSYIKGRDLDSLTDKECHINTTLAEYWLKTKQKSVPTRDPWEKFYAQIGSCNVYSDDQVVDELLGDLNEAAIKTVHIMDGGTQVSVWIVGNVHVKDLQEINVKELHVKDCESASIARKFIQNVRAASALPRCALG

Organism: Nippostrongylus brasiliensis (NCBI:txid27835)

Secondary structure (DSSP, 8-state):
----HHHHHHHHHHHHHHHHHHHHS--TTSSSTTTS----HHHHHTTSTTS----S--------PPPPPPPPPTTTS-----S-TT-S-----HHHHHHHHHHHTT--SHHHHTTT-S---BHHHHHHHHH--PPP-SSHHHHHHHH-BSS-S-S-HHHHHHHHHHHHHPPEEEEEE-SSSSS--EEEEE-----SGGG--GGG-----TTHHHHHHHHHHHHTTTS--PPPPP-

Radius of gyration: 29.22 Å; chains: 1; bounding box: 79×58×92 Å